Protein AF-A0A7J6PEJ3-F1 (afdb_monomer)

Sequence (188 aa):
DRAKEAREVKEEEEKRRKEEEERKRREEEARRQLLEEMQELRRRKKQSADQRSRMGFGGEPERKSGSSIEKTKEMFAQAKAEDHARQRQVEPPRDPAAKEAALRQSQALLRAMPRSRNGIMNFELDWHALKECDVLRLQLKPWLEKKLTEYFGVMEPRMLNLILERMDAETPVQQCITDLKPFLDDET

Structure (mmCIF, N/CA/C/O backbone):
data_AF-A0A7J6PEJ3-F1
#
_entry.id   AF-A0A7J6PEJ3-F1
#
loop_
_atom_site.group_PDB
_atom_site.id
_atom_site.type_symbol
_atom_site.label_atom_id
_atom_site.label_alt_id
_atom_site.label_comp_id
_atom_site.label_asym_id
_atom_site.label_entity_id
_atom_site.label_seq_id
_atom_site.pdbx_PDB_ins_code
_atom_site.Cartn_x
_atom_site.Cartn_y
_atom_site.Cartn_z
_atom_site.occupancy
_atom_site.B_iso_or_equiv
_atom_site.auth_seq_id
_atom_site.auth_comp_id
_atom_site.auth_asym_id
_atom_site.auth_atom_id
_atom_site.pdbx_PDB_model_num
ATOM 1 N N . ASP A 1 1 ? -43.402 17.076 54.233 1.00 60.78 1 ASP A N 1
ATOM 2 C CA . ASP A 1 1 ? -42.615 17.230 52.991 1.00 60.78 1 ASP A CA 1
ATOM 3 C C . ASP A 1 1 ? -42.542 16.049 52.025 1.00 60.78 1 ASP A C 1
ATOM 5 O O . ASP A 1 1 ? -42.681 16.299 50.839 1.00 60.78 1 ASP A O 1
ATOM 9 N N . ARG A 1 2 ? -42.466 14.775 52.435 1.00 62.91 2 ARG A N 1
ATOM 10 C CA . ARG A 1 2 ? -42.353 13.636 51.482 1.00 62.91 2 ARG A CA 1
ATOM 11 C C . ARG A 1 2 ? -43.429 13.521 50.384 1.00 62.91 2 ARG A C 1
ATOM 13 O O . ARG A 1 2 ? -43.171 12.980 49.315 1.00 62.91 2 ARG A O 1
ATOM 20 N N . ALA A 1 3 ? -44.648 14.005 50.632 1.00 70.12 3 ALA A N 1
ATOM 21 C CA . ALA A 1 3 ? -45.734 13.962 49.645 1.00 70.12 3 ALA A CA 1
ATOM 22 C C . ALA A 1 3 ? -45.572 14.990 48.508 1.00 70.12 3 ALA A C 1
ATOM 24 O O . ALA A 1 3 ? -46.180 14.824 47.452 1.00 70.12 3 ALA A O 1
ATOM 25 N N . LYS A 1 4 ? -44.779 16.047 48.727 1.00 70.44 4 LYS A N 1
ATOM 26 C CA . LYS A 1 4 ? -44.494 17.087 47.734 1.00 70.44 4 LYS A CA 1
ATOM 27 C C . LYS A 1 4 ? -43.342 16.652 46.822 1.00 70.44 4 LYS A C 1
ATOM 29 O O . LYS A 1 4 ? -43.508 16.651 45.609 1.00 70.44 4 LYS A O 1
ATOM 34 N N . GLU A 1 5 ? -42.282 16.097 47.410 1.00 70.81 5 GLU A N 1
ATOM 35 C CA . GLU A 1 5 ? -41.145 15.502 46.687 1.00 70.81 5 GLU A CA 1
ATOM 36 C C . GLU A 1 5 ? -41.581 14.360 45.751 1.00 70.81 5 GLU A C 1
ATOM 38 O O . GLU A 1 5 ? -41.171 14.298 44.596 1.00 70.81 5 GLU A O 1
ATOM 43 N N . ALA A 1 6 ? -42.492 13.486 46.197 1.00 75.94 6 ALA A N 1
ATOM 44 C CA . ALA A 1 6 ? -43.008 12.397 45.361 1.00 75.94 6 ALA A CA 1
ATOM 45 C C . ALA A 1 6 ? -43.878 12.872 44.177 1.00 75.94 6 ALA A C 1
ATOM 47 O O . ALA A 1 6 ? -44.091 12.112 43.232 1.00 75.94 6 ALA A O 1
ATOM 48 N N . ARG A 1 7 ? -44.417 14.098 44.232 1.00 75.88 7 ARG A N 1
ATOM 49 C CA . ARG A 1 7 ? -45.159 14.709 43.119 1.00 75.88 7 ARG A CA 1
ATOM 50 C C . ARG A 1 7 ? -44.208 15.377 42.130 1.00 75.88 7 ARG A C 1
ATOM 52 O O . ARG A 1 7 ? -44.377 15.160 40.937 1.00 75.88 7 ARG A O 1
ATOM 59 N N . GLU A 1 8 ? -43.183 16.075 42.618 1.00 77.12 8 GLU A N 1
ATOM 60 C CA . GLU A 1 8 ? -42.145 16.686 41.771 1.00 77.12 8 GLU A CA 1
ATOM 61 C C . GLU A 1 8 ? -41.371 15.641 40.959 1.00 77.12 8 GLU A C 1
ATOM 63 O O . GLU A 1 8 ? -41.216 15.805 39.753 1.00 77.12 8 GLU A O 1
ATOM 68 N N . VAL A 1 9 ? -40.988 14.510 41.564 1.00 79.94 9 VAL A N 1
ATOM 69 C CA . VAL A 1 9 ? -40.285 13.433 40.838 1.00 79.94 9 VAL A CA 1
ATOM 70 C C . VAL A 1 9 ? -41.152 12.834 39.724 1.00 79.94 9 VAL A C 1
ATOM 72 O O . VAL A 1 9 ? -40.655 12.560 38.634 1.00 79.94 9 VAL A O 1
ATOM 75 N N . LYS A 1 10 ? -42.459 12.662 39.961 1.00 81.88 10 LYS A N 1
ATOM 76 C CA . LYS A 1 10 ? -43.387 12.149 38.937 1.00 81.88 10 LYS A CA 1
ATOM 77 C C . LYS A 1 10 ? -43.597 13.139 37.794 1.00 81.88 10 LYS A C 1
ATOM 79 O O . LYS A 1 10 ? -43.694 12.723 36.644 1.00 81.88 10 LYS A O 1
ATOM 84 N N . GLU A 1 11 ? -43.665 14.429 38.105 1.00 82.44 11 GLU A N 1
ATOM 85 C CA . GLU A 1 11 ? -43.826 15.489 37.109 1.00 82.44 11 GLU A CA 1
ATOM 86 C C . GLU A 1 11 ? -42.562 15.650 36.249 1.00 82.44 11 GLU A C 1
ATOM 88 O O . GLU A 1 11 ? -42.651 15.794 35.028 1.00 82.44 11 GLU A O 1
ATOM 93 N N . GLU A 1 12 ? -41.378 15.528 36.855 1.00 80.00 12 GLU A N 1
ATOM 94 C CA . GLU A 1 12 ? -40.100 15.544 36.141 1.00 80.00 12 GLU A CA 1
ATOM 95 C C . GLU A 1 12 ? -39.938 14.316 35.230 1.00 80.00 12 GLU A C 1
ATOM 97 O O . GLU A 1 12 ? -39.528 14.446 34.074 1.00 80.00 12 GLU A O 1
ATOM 102 N N . GLU A 1 13 ? -40.317 13.125 35.700 1.00 79.19 13 GLU A N 1
ATOM 103 C CA . GLU A 1 13 ? -40.279 11.899 34.897 1.00 79.19 13 GLU A CA 1
ATOM 104 C C . GLU A 1 13 ? -41.247 11.967 33.701 1.00 79.19 13 GLU A C 1
ATOM 106 O O . GLU A 1 13 ? -40.880 11.608 32.577 1.00 79.19 13 GLU A O 1
ATOM 111 N N . GLU A 1 14 ? -42.455 12.503 33.901 1.00 82.12 14 GLU A N 1
ATOM 112 C CA . GLU A 1 14 ? -43.427 12.705 32.823 1.00 82.12 14 GLU A CA 1
ATOM 113 C C . GLU A 1 14 ? -42.936 13.737 31.796 1.00 82.12 14 GLU A C 1
ATOM 115 O O . GLU A 1 14 ? -43.103 13.545 30.587 1.00 82.12 14 GLU A O 1
ATOM 120 N N . LYS A 1 15 ? -42.270 14.804 32.254 1.00 86.12 15 LYS A N 1
ATOM 121 C CA . LYS A 1 15 ? -41.673 15.818 31.379 1.00 86.12 15 LYS A CA 1
ATOM 122 C C . LYS A 1 15 ? -40.536 15.240 30.534 1.00 86.12 15 LYS A C 1
ATOM 124 O O . LYS A 1 15 ? -40.534 15.431 29.319 1.00 86.12 15 LYS A O 1
ATOM 129 N N . ARG A 1 16 ? -39.631 14.461 31.135 1.00 82.69 16 ARG A N 1
ATOM 130 C CA . ARG A 1 16 ? -38.533 13.786 30.415 1.00 82.69 16 ARG A CA 1
ATOM 131 C C . ARG A 1 16 ? -39.058 12.804 29.368 1.00 82.69 16 ARG A C 1
ATOM 133 O O . ARG A 1 16 ? -38.524 12.742 28.263 1.00 82.69 16 ARG A O 1
ATOM 140 N N . ARG A 1 17 ? -40.137 12.081 29.681 1.00 83.81 17 ARG A N 1
ATOM 141 C CA . ARG A 1 17 ? -40.779 11.148 28.746 1.00 83.81 17 ARG A CA 1
ATOM 142 C C . ARG A 1 17 ? -41.426 11.868 27.558 1.00 83.81 17 ARG A C 1
ATOM 144 O O . ARG A 1 17 ? -41.271 11.413 26.428 1.00 83.81 17 ARG A O 1
ATOM 151 N N . LYS A 1 18 ? -42.084 13.010 27.792 1.00 88.06 18 LYS A N 1
ATOM 152 C CA . LYS A 1 18 ? -42.638 13.863 26.721 1.00 88.06 18 LYS A CA 1
ATOM 153 C C . LYS A 1 18 ? -41.544 14.462 25.834 1.00 88.06 18 LYS A C 1
ATOM 155 O O . LYS A 1 18 ? -41.677 14.438 24.614 1.00 88.06 18 LYS A O 1
ATOM 160 N N . GLU A 1 19 ? -40.450 14.945 26.422 1.00 81.44 19 GLU A N 1
ATOM 161 C CA . GLU A 1 19 ? -39.309 15.491 25.672 1.00 81.44 19 GLU A CA 1
ATOM 162 C C . GLU A 1 19 ? -38.620 14.423 24.804 1.00 81.44 19 GLU A C 1
ATOM 164 O O . GLU A 1 19 ? -38.215 14.697 23.671 1.00 81.44 19 GLU A O 1
ATOM 169 N N . GLU A 1 20 ? -38.507 13.187 25.296 1.00 81.75 20 GLU A N 1
ATOM 170 C CA . GLU A 1 20 ? -37.945 12.074 24.528 1.00 81.75 20 GLU A CA 1
ATOM 171 C C . GLU A 1 20 ? -38.850 11.655 23.361 1.00 81.75 20 GLU A C 1
ATOM 173 O O . GLU A 1 20 ? -38.360 11.423 22.252 1.00 81.75 20 GLU A O 1
ATOM 178 N N . GLU A 1 21 ? -40.165 11.612 23.578 1.00 84.69 21 GLU A N 1
ATOM 179 C CA . GLU A 1 21 ? -41.146 11.314 22.533 1.00 84.69 21 GLU A CA 1
ATOM 180 C C . GLU A 1 21 ? -41.154 12.395 21.441 1.00 84.69 21 GLU A C 1
ATOM 182 O O . GLU A 1 21 ? -41.152 12.081 20.247 1.00 84.69 21 GLU A O 1
ATOM 187 N N . GLU A 1 22 ? -41.053 13.669 21.827 1.00 85.56 22 GLU A N 1
ATOM 188 C CA . GLU A 1 22 ? -40.946 14.782 20.886 1.00 85.56 22 GLU A CA 1
ATOM 189 C C . GLU A 1 22 ? -39.633 14.734 20.090 1.00 85.56 22 GLU A C 1
ATOM 191 O O . GLU A 1 22 ? -39.637 14.933 18.871 1.00 85.56 22 GLU A O 1
ATOM 196 N N . ARG A 1 23 ? -38.508 14.406 20.742 1.00 83.56 23 ARG A N 1
ATOM 197 C CA . ARG A 1 23 ? -37.211 14.237 20.067 1.00 83.56 23 ARG A CA 1
ATOM 198 C C . ARG A 1 23 ? -37.260 13.104 19.047 1.00 83.56 23 ARG A C 1
ATOM 200 O O . ARG A 1 23 ? -36.811 13.284 17.917 1.00 83.56 23 ARG A O 1
ATOM 207 N N . LYS A 1 24 ? -37.854 11.969 19.419 1.00 89.50 24 LYS A N 1
ATOM 208 C CA . LYS A 1 24 ? -38.005 10.807 18.537 1.00 89.50 24 LYS A CA 1
ATOM 209 C C . LYS A 1 24 ? -38.906 11.117 17.341 1.00 89.50 24 LYS A C 1
ATOM 211 O O . LYS A 1 24 ? -38.574 10.755 16.216 1.00 89.50 24 LYS A O 1
ATOM 216 N N . ARG A 1 25 ? -39.996 11.858 17.562 1.00 87.88 25 ARG A N 1
ATOM 217 C CA . ARG A 1 25 ? -40.896 12.316 16.497 1.00 87.88 25 ARG A CA 1
ATOM 218 C C . ARG A 1 25 ? -40.196 13.264 15.520 1.00 87.88 25 ARG A C 1
ATOM 220 O O . ARG A 1 25 ? -40.357 13.107 14.314 1.00 87.88 25 ARG A O 1
ATOM 227 N N . ARG A 1 26 ? -39.379 14.199 16.020 1.00 86.19 26 ARG A N 1
ATOM 228 C CA . ARG A 1 26 ? -38.571 15.105 15.180 1.00 86.19 26 ARG A CA 1
ATOM 229 C C . ARG A 1 26 ? -37.528 14.355 14.355 1.00 86.19 26 ARG A C 1
ATOM 231 O O . ARG A 1 26 ? -37.330 14.676 13.189 1.00 86.19 26 ARG A O 1
ATOM 238 N N . GLU A 1 27 ? -36.874 13.360 14.943 1.00 81.06 27 GLU A N 1
ATOM 239 C CA . GLU A 1 27 ? -35.885 12.535 14.245 1.00 81.06 27 GLU A CA 1
ATOM 240 C C . GLU A 1 27 ? -36.529 11.689 13.136 1.00 81.06 27 GLU A C 1
ATOM 242 O O . GLU A 1 27 ? -36.008 11.610 12.022 1.00 81.06 27 GLU A O 1
ATOM 247 N N . GLU A 1 28 ? -37.699 11.107 13.403 1.00 84.62 28 GLU A N 1
ATOM 248 C CA . GLU A 1 28 ? -38.461 10.351 12.409 1.00 84.62 28 GLU A CA 1
ATOM 249 C C . GLU A 1 28 ? -38.960 11.245 11.264 1.00 84.62 28 GLU A C 1
ATOM 251 O O . GLU A 1 28 ? -38.864 10.871 10.092 1.00 84.62 28 GLU A O 1
ATOM 256 N N . GLU A 1 29 ? -39.423 12.455 11.582 1.00 89.44 29 GLU A N 1
ATOM 257 C CA . GLU A 1 29 ? -39.840 13.446 10.592 1.00 89.44 29 GLU A CA 1
ATOM 258 C C . GLU A 1 29 ? -38.662 13.918 9.726 1.00 89.44 29 GLU A C 1
ATOM 260 O O . GLU A 1 29 ? -38.773 13.931 8.500 1.00 89.44 29 GLU A O 1
ATOM 265 N N . ALA A 1 30 ? -37.501 14.191 10.328 1.00 91.81 30 ALA A N 1
ATOM 266 C CA . ALA A 1 30 ? -36.280 14.536 9.600 1.00 91.81 30 ALA A CA 1
ATOM 267 C C . ALA A 1 30 ? -35.819 13.393 8.678 1.00 91.81 30 ALA A C 1
ATOM 269 O O . ALA A 1 30 ? -35.454 13.619 7.522 1.00 91.81 30 ALA A O 1
ATOM 270 N N . ARG A 1 31 ? -35.891 12.141 9.148 1.00 90.81 31 ARG A N 1
ATOM 271 C CA . ARG A 1 31 ? -35.564 10.960 8.336 1.00 90.81 31 ARG A CA 1
ATOM 272 C C . ARG A 1 31 ? -36.528 10.791 7.161 1.00 90.81 31 ARG A C 1
ATOM 274 O O . ARG A 1 31 ? -36.101 10.399 6.073 1.00 90.81 31 ARG A O 1
ATOM 281 N N . ARG A 1 32 ? -37.814 11.092 7.361 1.00 89.88 32 ARG A N 1
ATOM 282 C CA . ARG A 1 32 ? -38.830 11.057 6.304 1.00 89.88 32 ARG A CA 1
ATOM 283 C C . ARG A 1 32 ? -38.590 12.147 5.258 1.00 89.88 32 ARG A C 1
ATOM 285 O O . ARG A 1 32 ? -38.613 11.829 4.072 1.00 89.88 32 ARG A O 1
ATOM 292 N N . GLN A 1 33 ? -38.285 13.372 5.688 1.00 89.81 33 GLN A N 1
ATOM 293 C CA . GLN A 1 33 ? -37.943 14.485 4.794 1.00 89.81 33 GLN A CA 1
ATOM 294 C C . GLN A 1 33 ? -36.705 14.170 3.946 1.00 89.81 33 GLN A C 1
ATOM 296 O O . GLN A 1 33 ? -36.739 14.340 2.731 1.00 89.81 33 GLN A O 1
ATOM 301 N N . LEU A 1 34 ? -35.649 13.611 4.549 1.00 90.12 34 LEU A N 1
ATOM 302 C CA . LEU A 1 34 ? -34.437 13.220 3.822 1.00 90.12 34 LEU A CA 1
ATOM 303 C C . LEU A 1 34 ? -34.722 12.154 2.747 1.00 90.12 34 LEU A C 1
ATOM 305 O O . LEU A 1 34 ? -34.187 12.205 1.639 1.00 90.12 34 LEU A O 1
ATOM 309 N N . LEU A 1 35 ? -35.567 11.167 3.065 1.00 90.19 35 LEU A N 1
ATOM 310 C CA . LEU A 1 35 ? -35.938 10.114 2.119 1.00 90.19 35 LEU A CA 1
ATOM 311 C C . LEU A 1 35 ? -36.748 10.676 0.941 1.00 90.19 35 LEU A C 1
ATOM 313 O O . LEU A 1 35 ? -36.557 10.247 -0.200 1.00 90.19 35 LEU A O 1
ATOM 317 N N . GLU A 1 36 ? -37.636 11.627 1.217 1.00 89.06 36 GLU A N 1
ATOM 318 C CA . GLU A 1 36 ? -38.444 12.314 0.214 1.00 89.06 36 GLU A CA 1
ATOM 319 C C . GLU A 1 36 ? -37.579 13.197 -0.697 1.00 89.06 36 GLU A C 1
ATOM 321 O O . GLU A 1 36 ? -37.649 13.055 -1.920 1.00 89.06 36 GLU A O 1
ATOM 326 N N . GLU A 1 37 ? -36.662 13.984 -0.126 1.00 86.75 37 GLU A N 1
ATOM 327 C CA . GLU A 1 37 ? -35.678 14.780 -0.871 1.00 86.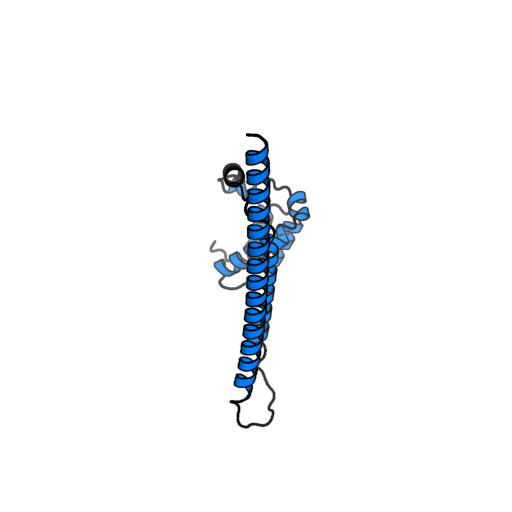75 37 GLU A CA 1
ATOM 328 C C . GLU A 1 37 ? -34.816 13.892 -1.784 1.00 86.75 37 GLU A C 1
ATOM 330 O O . GLU A 1 37 ? -34.618 14.182 -2.969 1.00 86.75 37 GLU A O 1
ATOM 335 N N . MET A 1 38 ? -34.363 12.742 -1.274 1.00 77.25 38 MET A N 1
ATOM 336 C CA . MET A 1 38 ? -33.588 11.783 -2.058 1.00 77.25 38 MET A CA 1
ATOM 337 C C . MET A 1 38 ? -34.407 11.181 -3.213 1.00 77.25 38 MET A C 1
ATOM 339 O O . MET A 1 38 ? -33.878 10.977 -4.313 1.00 77.25 38 MET A O 1
ATOM 343 N N . GLN A 1 39 ? -35.696 10.891 -3.004 1.00 82.00 39 GLN A N 1
ATOM 344 C CA . GLN A 1 39 ? -36.576 10.437 -4.083 1.00 82.00 39 GLN A CA 1
ATOM 345 C C . GLN A 1 39 ? -36.810 11.535 -5.120 1.00 82.00 39 GLN A C 1
ATOM 347 O O . GLN A 1 39 ? -36.791 11.240 -6.318 1.00 82.00 39 GLN A O 1
ATOM 352 N N . GLU A 1 40 ? -36.979 12.786 -4.702 1.00 85.38 40 GLU A N 1
ATOM 353 C CA . GLU A 1 40 ? -37.174 13.904 -5.620 1.00 85.38 40 GLU A CA 1
ATOM 354 C C . GLU A 1 40 ? -35.922 14.171 -6.461 1.00 85.38 40 GLU A C 1
ATOM 356 O O . GLU A 1 40 ? -36.024 14.301 -7.682 1.00 85.38 40 GLU A O 1
ATOM 361 N N . LEU A 1 41 ? -34.727 14.119 -5.865 1.00 79.31 41 LEU A N 1
ATOM 362 C CA . LEU A 1 41 ? -33.455 14.176 -6.592 1.00 79.31 41 LEU A CA 1
ATOM 363 C C . LEU A 1 41 ? -33.347 13.056 -7.636 1.00 79.31 41 LEU A C 1
ATOM 365 O O . LEU A 1 41 ? -32.941 13.303 -8.776 1.00 79.31 41 LEU A O 1
ATOM 369 N N . ARG A 1 42 ? -33.768 11.829 -7.297 1.00 78.19 42 ARG A N 1
ATOM 370 C CA . ARG A 1 42 ? -33.823 10.716 -8.263 1.00 78.19 42 ARG A CA 1
ATOM 371 C C . ARG A 1 42 ? -34.836 10.975 -9.382 1.00 78.19 42 ARG A C 1
ATOM 373 O O . ARG A 1 42 ? -34.537 10.672 -10.537 1.00 78.19 42 ARG A O 1
ATOM 380 N N . ARG A 1 43 ? -36.004 11.556 -9.080 1.00 76.56 43 ARG A N 1
ATOM 381 C CA . ARG A 1 43 ? -37.026 11.918 -10.084 1.00 76.56 43 ARG A CA 1
ATOM 382 C C . ARG A 1 43 ? -36.539 13.034 -11.008 1.00 76.56 43 ARG A C 1
ATOM 384 O O . ARG A 1 43 ? -36.621 12.866 -12.222 1.00 76.56 43 ARG A O 1
ATOM 391 N N . ARG A 1 44 ? -35.944 14.100 -10.464 1.00 73.75 44 ARG A N 1
ATOM 392 C CA . ARG A 1 44 ? -35.337 15.202 -11.231 1.00 73.75 44 ARG A CA 1
ATOM 393 C C . ARG A 1 44 ? -34.215 14.702 -12.139 1.00 73.75 44 ARG A C 1
ATOM 395 O O . ARG A 1 44 ? -34.170 15.067 -13.310 1.00 73.75 44 ARG A O 1
ATOM 402 N N . LYS A 1 45 ? -33.358 13.798 -11.653 1.00 70.94 45 LYS A N 1
ATOM 403 C CA . LYS A 1 45 ? -32.290 13.185 -12.461 1.00 70.94 45 LYS A CA 1
ATOM 404 C C . LYS A 1 45 ? -32.846 12.314 -13.598 1.00 70.94 45 LYS A C 1
ATOM 406 O O . LYS A 1 45 ? -32.311 12.346 -14.702 1.00 70.94 45 LYS A O 1
ATOM 411 N N . LYS A 1 46 ? -33.954 11.597 -13.366 1.00 65.31 46 LYS A N 1
ATOM 412 C CA . LYS A 1 46 ? -34.652 10.814 -14.403 1.00 65.31 46 LYS A CA 1
ATOM 413 C C . LYS A 1 46 ? -35.337 11.706 -15.449 1.00 65.31 46 LYS A C 1
ATOM 415 O O . LYS A 1 46 ? -35.271 11.400 -16.632 1.00 65.31 46 LYS A O 1
ATOM 420 N N . GLN A 1 47 ? -35.936 12.823 -15.034 1.00 62.00 47 GLN A N 1
ATOM 421 C CA . GLN A 1 47 ? -36.530 13.812 -15.946 1.00 62.00 47 GLN A CA 1
ATOM 422 C C . GLN A 1 47 ? -35.471 14.575 -16.755 1.00 62.00 47 GLN A C 1
ATOM 424 O O . GLN A 1 47 ? -35.673 14.833 -17.935 1.00 62.00 47 GLN A O 1
ATOM 429 N N . SER A 1 48 ? -34.317 14.880 -16.156 1.00 56.31 48 SER A N 1
ATOM 430 C CA . SER A 1 48 ? -33.176 15.485 -16.854 1.00 56.31 48 SER A CA 1
ATOM 431 C C . SER A 1 48 ? -32.590 14.555 -17.926 1.00 56.31 48 SER A C 1
ATOM 433 O O . SER A 1 48 ? -32.213 15.029 -18.996 1.00 56.31 48 SER A O 1
ATOM 435 N N . ALA A 1 49 ? -32.580 13.237 -17.693 1.00 56.09 49 ALA A N 1
ATOM 436 C CA . ALA A 1 49 ? -32.196 12.253 -18.706 1.00 56.09 49 ALA A CA 1
ATOM 437 C C . ALA A 1 49 ? -33.200 12.183 -19.879 1.00 56.09 49 ALA A C 1
ATOM 439 O O . ALA A 1 49 ? -32.783 12.079 -21.029 1.00 56.09 49 ALA A O 1
ATOM 440 N N . ASP A 1 50 ? -34.504 12.307 -19.603 1.00 52.62 50 ASP A N 1
ATOM 441 C CA . ASP A 1 50 ? -35.573 12.306 -20.618 1.00 52.62 50 ASP A CA 1
ATOM 442 C C . ASP A 1 50 ? -35.583 13.597 -21.461 1.00 52.62 50 ASP A C 1
ATOM 444 O O . ASP A 1 50 ? -35.709 13.562 -22.685 1.00 52.62 50 ASP A O 1
ATOM 448 N N . GLN A 1 51 ? -35.339 14.752 -20.829 1.00 53.00 51 GLN A N 1
ATOM 449 C CA . GLN A 1 51 ? -35.275 16.049 -21.511 1.00 53.00 51 GLN A CA 1
ATOM 450 C C . GLN A 1 51 ? -34.057 16.154 -22.448 1.00 53.00 51 GLN A C 1
ATOM 452 O O . GLN A 1 51 ? -34.147 16.770 -23.508 1.00 53.00 51 GLN A O 1
ATOM 457 N N . ARG A 1 52 ? -32.953 15.465 -22.120 1.00 49.72 52 ARG A N 1
ATOM 458 C CA . ARG A 1 52 ? -31.776 15.305 -22.995 1.00 49.72 52 ARG A CA 1
ATOM 459 C C . ARG A 1 52 ? -32.054 14.418 -24.219 1.00 49.72 52 ARG A C 1
ATOM 461 O O . ARG A 1 52 ? -31.310 14.486 -25.188 1.00 49.72 52 ARG A O 1
ATOM 468 N N . SER A 1 53 ? -33.125 13.620 -24.184 1.00 49.62 53 SER A N 1
ATOM 469 C CA . SER A 1 53 ? -33.537 12.719 -25.268 1.00 49.62 53 SER A CA 1
ATOM 470 C C . SER A 1 53 ? -34.567 13.350 -26.222 1.00 49.62 53 SER A C 1
ATOM 472 O O . SER A 1 53 ? -34.721 12.886 -27.346 1.00 49.62 53 SER A O 1
ATOM 474 N N . ARG A 1 54 ? -35.242 14.438 -25.818 1.00 49.09 54 ARG A N 1
ATOM 475 C CA . ARG A 1 54 ? -36.306 15.102 -26.602 1.00 49.09 54 ARG A CA 1
ATOM 476 C C . ARG A 1 54 ? -35.848 16.251 -27.506 1.00 49.09 54 ARG A C 1
ATOM 478 O O . ARG A 1 54 ? -36.630 16.700 -28.339 1.00 49.09 54 ARG A O 1
ATOM 485 N N . MET A 1 55 ? -34.603 16.711 -27.382 1.00 43.00 55 MET A N 1
ATOM 486 C CA . MET A 1 55 ? -34.007 17.732 -28.255 1.00 43.00 55 MET A CA 1
ATOM 487 C C . MET A 1 55 ? -33.034 17.064 -29.243 1.00 43.00 55 MET A C 1
ATOM 489 O O . MET A 1 55 ? -31.830 17.277 -29.206 1.00 43.00 55 MET A O 1
ATOM 493 N N . GLY A 1 56 ? -33.570 16.183 -30.090 1.00 40.62 56 GLY A N 1
ATOM 494 C CA . GLY 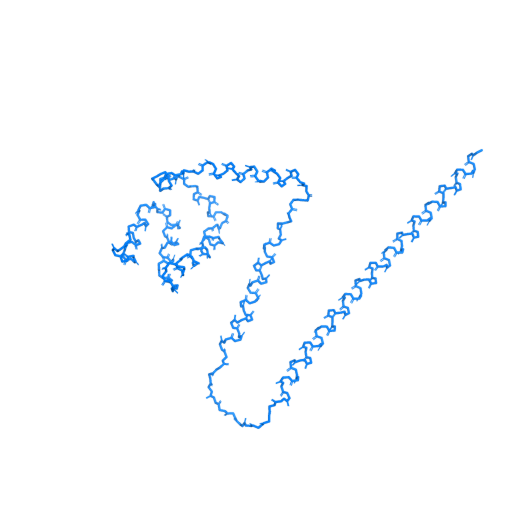A 1 56 ? -32.835 15.463 -31.132 1.00 40.62 56 GLY A CA 1
ATOM 495 C C . GLY A 1 56 ? -33.773 15.141 -32.290 1.00 40.62 56 GLY A C 1
ATOM 496 O O . GLY A 1 56 ? -34.399 14.087 -32.316 1.00 40.62 56 GLY A O 1
ATOM 497 N N . PHE A 1 57 ? -33.933 16.098 -33.203 1.00 33.06 57 PHE A N 1
ATOM 498 C CA . PHE A 1 57 ? -34.780 15.990 -34.388 1.00 33.06 57 PHE A CA 1
ATOM 499 C C . PHE A 1 57 ? -33.941 15.447 -35.561 1.00 33.06 57 PHE A C 1
ATOM 501 O O . PHE A 1 57 ? -33.040 16.137 -36.024 1.00 33.06 57 PHE A O 1
ATOM 508 N N . GLY A 1 58 ? -34.275 14.240 -36.037 1.00 33.84 58 GLY A N 1
ATOM 509 C CA . GLY A 1 58 ? -34.009 13.749 -37.401 1.00 33.84 58 GLY A CA 1
ATOM 510 C C . GLY A 1 58 ? -32.661 13.061 -37.680 1.00 33.84 58 GLY A C 1
ATOM 511 O O . GLY A 1 58 ? -31.613 13.690 -37.599 1.00 33.84 58 GLY A O 1
ATOM 512 N N . GLY A 1 59 ? -32.708 11.796 -38.125 1.00 31.70 59 GLY A N 1
ATOM 513 C CA . GLY A 1 59 ? -31.599 11.135 -38.834 1.00 31.70 59 GLY A CA 1
ATOM 514 C C . GLY A 1 59 ? -31.445 9.636 -38.552 1.00 31.70 59 GLY A C 1
ATOM 515 O O . GLY A 1 59 ? -31.134 9.244 -37.437 1.00 31.70 59 GLY A O 1
ATOM 516 N N . GLU A 1 60 ? -31.659 8.823 -39.584 1.00 31.47 60 GLU A N 1
ATOM 517 C CA . GLU A 1 60 ? -31.563 7.354 -39.688 1.00 31.47 60 GLU A CA 1
ATOM 518 C C . GLU A 1 60 ? -30.131 6.805 -39.383 1.00 31.47 60 GLU A C 1
ATOM 520 O O . GLU A 1 60 ? -29.185 7.593 -39.310 1.00 31.47 60 GLU A O 1
ATOM 525 N N . PRO A 1 61 ? -29.924 5.488 -39.122 1.00 48.84 61 PRO A N 1
ATOM 526 C CA . PRO A 1 61 ? -28.800 5.001 -38.338 1.00 48.84 61 PRO A CA 1
ATOM 527 C C . PRO A 1 61 ? -27.571 4.737 -39.203 1.00 48.84 61 PRO A C 1
ATOM 529 O O . PRO A 1 61 ? -27.555 3.819 -40.022 1.00 48.84 61 PRO A O 1
ATOM 532 N N . GLU A 1 62 ? -26.485 5.453 -38.924 1.00 31.45 62 GLU A N 1
ATOM 533 C CA . GLU A 1 62 ? -25.173 5.102 -39.449 1.00 31.45 62 GLU A CA 1
ATOM 534 C C . GLU A 1 62 ? -24.201 4.750 -38.322 1.00 31.45 62 GLU A C 1
ATOM 536 O O . GLU A 1 62 ? -24.020 5.440 -37.318 1.00 31.45 62 GLU A O 1
ATOM 541 N N . ARG A 1 63 ? -23.610 3.570 -38.484 1.00 45.25 63 ARG A N 1
ATOM 542 C CA . ARG A 1 63 ? -22.616 2.981 -37.601 1.00 45.25 63 ARG A CA 1
ATOM 543 C C . ARG A 1 63 ? -21.354 3.845 -37.625 1.00 45.25 63 ARG A C 1
ATOM 545 O O . ARG A 1 63 ? -20.728 3.926 -38.675 1.00 45.25 63 ARG A O 1
ATOM 552 N N . LYS A 1 64 ? -20.904 4.333 -36.464 1.00 37.62 64 LYS A N 1
ATOM 553 C CA . LYS A 1 64 ? -19.539 4.143 -35.916 1.00 37.62 64 LYS A CA 1
ATOM 554 C C . LYS A 1 64 ? -19.243 5.098 -34.756 1.00 37.62 64 LYS A C 1
ATOM 556 O O . LYS A 1 64 ? -19.495 6.288 -34.828 1.00 37.62 64 LYS A O 1
ATOM 561 N N . SER A 1 65 ? -18.566 4.519 -33.765 1.00 42.53 65 SER A N 1
ATOM 562 C CA . SER A 1 65 ? -17.528 5.134 -32.930 1.00 42.53 65 SER A CA 1
ATOM 563 C C . SER A 1 65 ? -17.915 6.363 -32.098 1.00 42.53 65 SER A C 1
ATOM 565 O O . SER A 1 65 ? -17.858 7.499 -32.548 1.00 42.53 65 SER A O 1
ATOM 567 N N . GLY A 1 66 ? -18.224 6.128 -30.822 1.00 39.38 66 GLY A N 1
ATOM 568 C CA . GLY A 1 66 ? -18.398 7.207 -29.848 1.00 39.38 66 GLY A CA 1
ATOM 569 C C . GLY A 1 66 ? -18.933 6.743 -28.496 1.00 39.38 66 GLY A C 1
ATOM 570 O O . GLY A 1 66 ? -19.806 7.385 -27.936 1.00 39.38 66 GLY A O 1
ATOM 571 N N . SER A 1 67 ? -18.482 5.595 -27.977 1.00 42.19 67 SER A N 1
ATOM 572 C CA . SER A 1 67 ? -18.985 5.044 -26.702 1.00 42.19 67 SER A CA 1
ATOM 573 C C . SER A 1 67 ? -17.859 4.513 -25.813 1.00 42.19 67 SER A C 1
ATOM 575 O O . SER A 1 67 ? -17.933 3.410 -25.282 1.00 42.19 67 SER A O 1
ATOM 577 N N . SER A 1 68 ? -16.776 5.283 -25.668 1.00 43.75 68 SER A N 1
ATOM 578 C CA . SER A 1 68 ? -15.652 4.880 -24.805 1.00 43.75 68 SER A CA 1
ATOM 579 C C . SER A 1 68 ? -15.275 5.894 -23.722 1.00 43.75 68 SER A C 1
ATOM 581 O O . SER A 1 68 ? -14.514 5.542 -22.826 1.00 43.75 68 SER A O 1
ATOM 583 N N . ILE A 1 69 ? -15.804 7.124 -23.746 1.00 43.50 69 ILE A N 1
ATOM 584 C CA . ILE A 1 69 ? -15.395 8.180 -22.795 1.00 43.50 69 ILE A CA 1
ATOM 585 C C . ILE A 1 69 ? -16.408 8.364 -21.647 1.00 43.50 69 ILE A C 1
ATOM 587 O O . ILE A 1 69 ? -16.018 8.641 -20.515 1.00 43.50 69 ILE A O 1
ATOM 591 N N . GLU A 1 70 ? -17.709 8.155 -21.879 1.00 46.06 70 GLU A N 1
ATOM 592 C CA . GLU A 1 70 ? -18.714 8.285 -20.805 1.00 46.06 70 GLU A CA 1
ATOM 593 C C . GLU A 1 70 ? -18.817 7.020 -19.935 1.00 46.06 70 GLU A C 1
ATOM 595 O O . GLU A 1 70 ? -18.863 7.129 -18.710 1.00 46.06 70 GLU A O 1
ATOM 600 N N . LYS A 1 71 ? -18.696 5.822 -20.531 1.00 46.12 71 LYS A N 1
ATOM 601 C CA . LYS A 1 71 ? -18.619 4.551 -19.781 1.00 46.12 71 LYS A CA 1
ATOM 602 C C . LYS A 1 71 ? -17.380 4.458 -18.888 1.00 46.12 71 LYS A C 1
ATOM 604 O O . LYS A 1 71 ? -17.456 3.913 -17.792 1.00 46.12 71 LYS A O 1
ATOM 609 N N . THR A 1 72 ? -16.250 5.020 -19.321 1.00 46.75 72 THR A N 1
ATOM 610 C CA . THR A 1 72 ? -15.026 5.058 -18.506 1.00 46.75 72 THR A CA 1
ATOM 611 C C . THR A 1 72 ? -15.146 6.046 -17.349 1.00 46.75 72 THR A C 1
ATOM 613 O O . THR A 1 72 ? -14.676 5.732 -16.261 1.00 46.75 72 THR A O 1
ATOM 616 N N . LYS A 1 73 ? -15.846 7.180 -17.518 1.00 52.38 73 LYS A N 1
ATOM 617 C CA . LYS A 1 73 ? -16.148 8.115 -16.416 1.00 52.38 73 LYS A CA 1
ATOM 618 C C . LYS A 1 73 ? -17.101 7.531 -15.372 1.00 52.38 73 LYS A C 1
ATOM 620 O O . LYS A 1 73 ? -16.867 7.741 -14.184 1.00 52.38 73 LYS A O 1
ATOM 625 N N . GLU A 1 74 ? -18.137 6.798 -15.781 1.00 50.44 74 GLU A N 1
ATOM 626 C CA . GLU A 1 74 ? -19.044 6.124 -14.839 1.00 50.44 74 GLU A CA 1
ATOM 627 C C . GLU A 1 74 ? -18.342 4.984 -14.086 1.00 50.44 74 GLU A C 1
ATOM 629 O O . GLU A 1 74 ? -18.481 4.896 -12.866 1.00 50.44 74 GLU A O 1
ATOM 634 N N . MET A 1 75 ? -17.493 4.193 -14.756 1.00 47.00 75 MET A N 1
ATOM 635 C CA . MET A 1 75 ? -16.668 3.174 -14.091 1.00 47.00 75 MET A CA 1
ATOM 636 C C . MET A 1 75 ? -15.620 3.780 -13.142 1.00 47.00 75 MET A C 1
ATOM 638 O O . MET A 1 75 ? -15.435 3.265 -12.043 1.00 47.00 75 MET A O 1
ATOM 642 N N . PHE A 1 76 ? -14.974 4.897 -13.502 1.00 45.59 76 PHE A N 1
ATOM 643 C CA . PHE A 1 76 ? -14.035 5.593 -12.608 1.00 45.59 76 PHE A CA 1
ATOM 644 C C . PHE A 1 76 ? -14.737 6.224 -11.401 1.00 45.59 76 PHE A C 1
ATOM 646 O O . PHE A 1 76 ? -14.190 6.221 -10.300 1.00 45.59 76 PHE A O 1
ATOM 653 N N . ALA A 1 77 ? -15.950 6.756 -11.579 1.00 55.12 77 ALA A N 1
ATOM 654 C CA . ALA A 1 77 ? -16.747 7.301 -10.482 1.00 55.12 77 ALA A CA 1
ATOM 655 C C . ALA A 1 77 ? -17.216 6.202 -9.516 1.00 55.12 77 ALA A C 1
ATOM 657 O O . ALA A 1 77 ? -17.217 6.418 -8.305 1.00 55.12 77 ALA A O 1
ATOM 658 N N . GLN A 1 78 ? -17.561 5.022 -10.038 1.00 51.72 78 GLN A N 1
ATOM 659 C CA . GLN A 1 78 ? -17.956 3.865 -9.238 1.00 51.72 78 GLN A CA 1
ATOM 660 C C . GLN A 1 78 ? -16.762 3.253 -8.489 1.00 51.72 78 GLN A C 1
ATOM 662 O O . GLN A 1 78 ? -16.859 3.032 -7.285 1.00 51.72 78 GLN A O 1
ATOM 667 N N . ALA A 1 79 ? -15.598 3.132 -9.140 1.00 50.66 79 ALA A N 1
ATOM 668 C CA . ALA A 1 79 ? -14.355 2.702 -8.495 1.00 50.66 79 ALA A CA 1
ATOM 669 C C . ALA A 1 79 ? -13.892 3.680 -7.397 1.00 50.66 79 ALA A C 1
ATOM 671 O O . ALA A 1 79 ? -13.471 3.255 -6.325 1.00 50.66 79 ALA A O 1
ATOM 672 N N . LYS A 1 80 ? -14.038 4.996 -7.613 1.00 52.44 80 LYS A N 1
ATOM 673 C CA . LYS A 1 80 ? -13.711 6.022 -6.607 1.00 52.44 80 LYS A CA 1
ATOM 674 C C . LYS A 1 80 ? -14.694 6.023 -5.427 1.00 52.44 80 LYS A C 1
ATOM 676 O O . LYS A 1 80 ? -14.293 6.313 -4.302 1.00 52.44 80 LYS A O 1
ATOM 681 N N . ALA A 1 81 ? -15.966 5.697 -5.673 1.00 54.03 81 ALA A N 1
ATOM 682 C CA . ALA A 1 81 ? -16.981 5.545 -4.632 1.00 54.03 81 ALA A CA 1
ATOM 683 C C . ALA A 1 81 ? -16.767 4.273 -3.793 1.00 54.03 81 ALA A C 1
ATOM 685 O O . ALA A 1 81 ? -16.950 4.319 -2.578 1.00 54.03 81 ALA A O 1
ATOM 686 N N . GLU A 1 82 ? -16.332 3.168 -4.406 1.00 51.91 82 GLU A N 1
ATOM 687 C CA . GLU A 1 82 ? -15.953 1.943 -3.689 1.00 51.91 82 GLU A CA 1
ATOM 688 C C . GLU A 1 82 ? -14.648 2.103 -2.895 1.00 51.91 82 GLU A C 1
ATOM 690 O O . GLU A 1 82 ? -14.572 1.633 -1.760 1.00 51.91 82 GLU A O 1
ATOM 695 N N . ASP A 1 83 ? -13.657 2.827 -3.423 1.00 48.22 83 ASP A N 1
ATOM 696 C CA . ASP A 1 83 ? -12.409 3.144 -2.712 1.00 48.22 83 ASP A CA 1
ATOM 697 C C . ASP A 1 83 ? -12.662 4.037 -1.480 1.00 48.22 83 ASP A C 1
ATOM 699 O O . ASP A 1 83 ? -12.212 3.735 -0.373 1.00 48.22 83 ASP A O 1
ATOM 703 N N . HIS A 1 84 ? -13.514 5.063 -1.621 1.00 49.00 84 HIS A N 1
ATOM 704 C CA . HIS A 1 84 ? -13.963 5.883 -0.488 1.00 49.00 84 HIS A CA 1
ATOM 705 C C . HIS A 1 84 ? -14.843 5.118 0.507 1.00 49.00 84 HIS A C 1
ATOM 707 O O . HIS A 1 84 ? -14.825 5.440 1.693 1.00 49.00 84 HIS A O 1
ATOM 713 N N . ALA A 1 85 ? -15.614 4.119 0.066 1.00 53.16 85 ALA A N 1
ATOM 714 C CA . ALA A 1 85 ? -16.409 3.278 0.960 1.00 53.16 85 ALA A CA 1
ATOM 715 C C . ALA A 1 85 ? -15.536 2.308 1.776 1.00 53.16 85 ALA A C 1
ATOM 717 O O . ALA A 1 85 ? -15.860 2.032 2.931 1.00 53.16 85 ALA A O 1
ATOM 718 N N . ARG A 1 86 ? -14.407 1.844 1.221 1.00 51.41 86 ARG A N 1
ATOM 719 C CA . ARG A 1 86 ? -13.419 1.017 1.937 1.00 51.41 86 ARG A CA 1
ATOM 720 C C . ARG A 1 86 ? -12.532 1.841 2.877 1.00 51.41 86 ARG A C 1
ATOM 722 O O . ARG A 1 86 ? -12.257 1.390 3.982 1.00 51.41 86 ARG A O 1
ATOM 729 N N . GLN A 1 87 ? -12.168 3.073 2.509 1.00 48.84 87 GLN A N 1
ATOM 730 C CA . GLN A 1 87 ? -11.429 3.994 3.392 1.00 48.84 87 GLN A CA 1
ATOM 731 C C . GLN A 1 87 ? -12.264 4.552 4.559 1.00 48.84 87 GLN A C 1
ATOM 733 O O . GLN A 1 87 ? -11.698 5.044 5.533 1.00 48.84 87 GLN A O 1
ATOM 738 N N . ARG A 1 88 ? -13.602 4.463 4.514 1.00 48.00 88 ARG A N 1
ATOM 739 C CA . ARG A 1 88 ? -14.493 5.016 5.554 1.00 48.00 88 ARG A CA 1
ATOM 740 C C . ARG A 1 88 ? -14.711 4.135 6.783 1.00 48.00 88 ARG A C 1
ATOM 742 O O . ARG A 1 88 ? -15.421 4.567 7.684 1.00 48.00 88 ARG A O 1
ATOM 749 N N . GLN A 1 89 ? -14.141 2.930 6.833 1.00 48.69 89 GLN A N 1
ATOM 750 C CA . GLN A 1 89 ? -14.270 2.053 8.006 1.00 48.69 89 GLN A CA 1
ATOM 751 C C . GLN A 1 89 ? -13.230 2.321 9.102 1.00 48.69 89 GLN A C 1
ATOM 753 O O . GLN A 1 89 ? -13.277 1.690 10.152 1.00 48.69 89 GLN A O 1
ATOM 758 N N . VAL A 1 90 ? -12.332 3.289 8.909 1.00 51.69 90 VAL A N 1
ATOM 759 C CA . VAL A 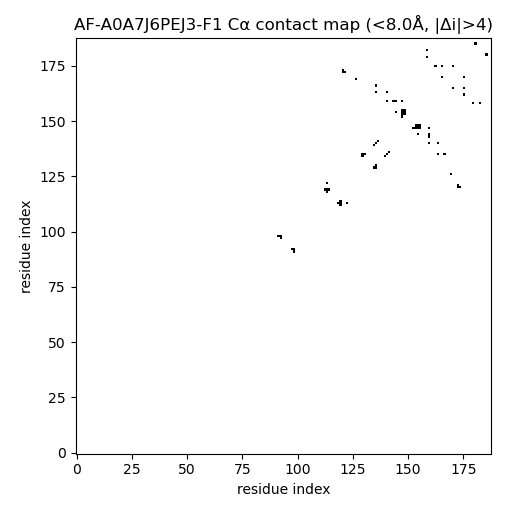1 90 ? -11.517 3.824 10.003 1.00 51.69 90 VAL A CA 1
ATOM 760 C C . VAL A 1 90 ? -12.216 5.080 10.512 1.00 51.69 90 VAL A C 1
ATOM 762 O O . VAL A 1 90 ? -11.966 6.184 10.028 1.00 51.69 90 VAL A O 1
ATOM 765 N N . GLU A 1 91 ? -13.151 4.916 11.453 1.00 55.16 91 GLU A N 1
ATOM 766 C CA . GLU A 1 91 ? -13.623 6.057 12.241 1.00 55.16 91 GLU A CA 1
ATOM 767 C C . GLU A 1 91 ? -12.389 6.755 12.841 1.00 55.16 91 GLU A C 1
ATOM 769 O O . GLU A 1 91 ? -11.552 6.085 13.457 1.00 55.16 91 GLU A O 1
ATOM 774 N N . PRO A 1 92 ? -12.218 8.079 12.659 1.00 58.53 92 PRO A N 1
ATOM 775 C CA . PRO A 1 92 ? -11.165 8.784 13.366 1.00 58.53 92 PRO A CA 1
ATOM 776 C C . PRO A 1 92 ? -11.400 8.580 14.869 1.00 58.53 92 PRO A C 1
ATOM 778 O O . PRO A 1 92 ? -12.545 8.712 15.311 1.00 58.53 92 PRO A O 1
ATOM 781 N N . PRO A 1 93 ? -10.359 8.258 15.660 1.00 55.31 93 PRO A N 1
ATOM 782 C CA . PRO A 1 93 ? -10.524 8.040 17.088 1.00 55.31 93 PRO A CA 1
ATOM 783 C C . PRO A 1 93 ? -11.221 9.256 17.700 1.00 55.31 93 PRO A C 1
ATOM 785 O O . PRO A 1 93 ? -10.730 10.384 17.599 1.00 55.31 93 PRO A O 1
ATOM 788 N N . ARG A 1 94 ? -12.400 9.020 18.282 1.00 61.31 94 ARG A N 1
ATOM 789 C CA . ARG A 1 94 ? -13.272 10.056 18.854 1.00 61.31 94 ARG A CA 1
ATOM 790 C C . ARG A 1 94 ? -12.609 10.764 20.042 1.00 61.31 94 ARG A C 1
ATOM 792 O O . ARG A 1 94 ? -12.975 11.891 20.367 1.00 61.31 94 ARG A O 1
ATOM 799 N N . ASP A 1 95 ? -11.594 10.126 20.624 1.00 72.69 95 ASP A N 1
ATOM 800 C CA . ASP A 1 95 ? -10.806 10.625 21.740 1.00 72.69 95 ASP A CA 1
ATOM 801 C C . ASP A 1 95 ? -9.546 11.388 21.284 1.00 72.69 95 ASP A C 1
ATOM 803 O O . ASP A 1 95 ? -8.693 10.831 20.578 1.00 72.69 95 ASP A O 1
ATOM 807 N N . PRO A 1 96 ? -9.341 12.640 21.741 1.00 71.94 96 PRO A N 1
ATOM 808 C CA . PRO A 1 96 ? -8.146 13.423 21.413 1.00 71.94 96 PRO A CA 1
ATOM 809 C C . PRO A 1 96 ? -6.847 12.746 21.886 1.00 71.94 96 PRO A C 1
ATOM 811 O O . PRO A 1 96 ? -5.818 12.867 21.222 1.00 71.94 96 PRO A O 1
ATOM 814 N N . ALA A 1 97 ? -6.907 11.963 22.968 1.00 73.56 97 ALA A N 1
ATOM 815 C CA . ALA A 1 97 ? -5.776 11.193 23.486 1.00 73.56 97 ALA A CA 1
ATOM 816 C C . ALA A 1 97 ? -5.336 10.060 22.538 1.00 73.56 97 ALA A C 1
ATOM 818 O O . ALA A 1 97 ? -4.141 9.832 22.352 1.00 73.56 97 ALA A O 1
ATOM 819 N N . ALA A 1 98 ? -6.282 9.379 21.883 1.00 72.19 98 ALA A N 1
ATOM 820 C CA . ALA A 1 98 ? -5.976 8.325 20.916 1.00 72.19 98 ALA A CA 1
ATOM 821 C C . ALA A 1 98 ? -5.392 8.901 19.612 1.00 72.19 98 ALA A C 1
ATOM 823 O O . ALA A 1 98 ? -4.477 8.319 19.027 1.00 72.19 98 ALA A O 1
ATOM 824 N N . LYS A 1 99 ? -5.837 10.095 19.197 1.00 76.69 99 LYS A N 1
ATOM 825 C CA . LYS A 1 99 ? -5.231 10.830 18.075 1.00 76.69 99 LYS A CA 1
ATOM 826 C C . LYS A 1 99 ? -3.787 11.251 18.371 1.00 76.69 99 LYS A C 1
ATOM 828 O O . LYS A 1 99 ? -2.923 11.140 17.502 1.00 76.69 99 LYS A O 1
ATOM 833 N N . GLU A 1 100 ? -3.511 11.709 19.591 1.00 77.56 100 GLU A N 1
ATOM 834 C CA . GLU A 1 100 ? -2.157 12.069 20.028 1.00 77.56 100 GLU A CA 1
ATOM 835 C C . GLU A 1 100 ? -1.235 10.842 20.103 1.00 77.56 100 GLU A C 1
ATOM 837 O O . GLU A 1 100 ? -0.083 10.905 19.668 1.00 77.56 100 GLU A O 1
ATOM 842 N N . ALA A 1 101 ? -1.747 9.704 20.580 1.00 76.88 101 ALA A N 1
ATOM 843 C CA . ALA A 1 101 ? -1.014 8.440 20.598 1.00 76.88 101 ALA A CA 1
ATOM 844 C C . ALA A 1 101 ? -0.658 7.955 19.180 1.00 76.88 101 ALA A C 1
ATOM 846 O O . ALA A 1 101 ? 0.504 7.634 18.922 1.00 76.88 101 ALA A O 1
ATOM 847 N N . ALA A 1 102 ? -1.610 7.988 18.240 1.00 78.19 102 ALA A N 1
ATOM 848 C CA . ALA A 1 102 ? -1.368 7.627 16.842 1.00 78.19 102 ALA A CA 1
ATOM 849 C C . ALA A 1 102 ? -0.315 8.536 16.181 1.00 78.19 102 ALA A C 1
ATOM 851 O O . ALA A 1 102 ? 0.573 8.055 15.477 1.00 78.19 102 ALA A O 1
ATOM 852 N N . LEU A 1 103 ? -0.359 9.845 16.458 1.00 79.56 103 LEU A N 1
ATOM 853 C CA . LEU A 1 103 ? 0.633 10.798 15.955 1.00 79.56 103 LEU A CA 1
ATOM 854 C C . LEU A 1 103 ? 2.029 10.557 16.552 1.00 79.56 103 LEU A C 1
ATOM 856 O O . LEU A 1 103 ? 3.037 10.666 15.852 1.00 79.56 103 LEU A O 1
ATOM 860 N N . ARG A 1 104 ? 2.119 10.215 17.843 1.00 82.75 104 ARG A N 1
ATOM 861 C CA . ARG A 1 104 ? 3.396 9.840 18.470 1.00 82.75 104 ARG A CA 1
ATOM 862 C C . ARG A 1 104 ? 3.969 8.575 17.845 1.00 82.75 104 ARG A C 1
ATOM 864 O O . ARG A 1 104 ? 5.162 8.537 17.549 1.00 82.75 104 ARG A O 1
ATOM 871 N N . GLN A 1 105 ? 3.127 7.574 17.608 1.00 81.75 105 GLN A N 1
ATOM 872 C CA . GLN A 1 105 ? 3.538 6.330 16.969 1.00 81.75 105 GLN A CA 1
ATOM 873 C C . GLN A 1 105 ? 4.023 6.579 15.536 1.00 81.75 105 GLN A C 1
ATOM 875 O O . GLN A 1 105 ? 5.099 6.109 15.170 1.00 81.75 105 GLN A O 1
ATOM 880 N N . SER A 1 106 ? 3.314 7.394 14.747 1.00 80.88 106 SER A N 1
ATOM 881 C CA . SER A 1 106 ? 3.755 7.736 13.390 1.00 80.88 106 SER A CA 1
ATOM 882 C C . SER A 1 106 ? 5.085 8.497 13.389 1.00 80.88 106 SER A C 1
ATOM 884 O O . SER A 1 106 ? 5.957 8.217 12.570 1.00 80.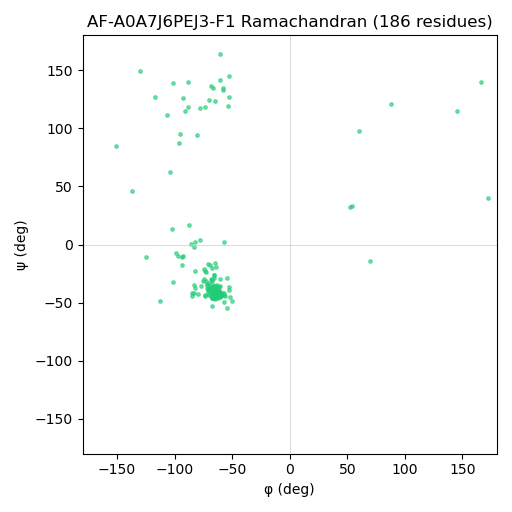88 106 SER A O 1
ATOM 886 N N . GLN A 1 107 ? 5.291 9.428 14.327 1.00 84.94 107 GLN A N 1
ATOM 887 C CA . GLN A 1 107 ? 6.569 10.136 14.468 1.00 84.94 107 GLN A CA 1
ATOM 888 C C . GLN A 1 107 ? 7.716 9.213 14.894 1.00 84.94 107 GLN A C 1
ATOM 890 O O . GLN A 1 107 ? 8.845 9.397 14.438 1.00 84.94 107 GLN A O 1
ATOM 895 N N . ALA A 1 108 ? 7.447 8.224 15.749 1.00 84.94 108 ALA A N 1
ATOM 896 C CA . ALA A 1 108 ? 8.437 7.225 16.136 1.00 84.94 108 ALA A CA 1
ATOM 897 C C . ALA A 1 108 ? 8.866 6.369 14.933 1.00 84.94 108 ALA A C 1
ATOM 899 O O . ALA A 1 108 ? 10.063 6.200 14.714 1.00 84.94 108 ALA A O 1
ATOM 900 N N . LEU A 1 109 ? 7.912 5.928 14.104 1.00 83.62 109 LEU A N 1
ATOM 901 C CA . LEU A 1 109 ? 8.194 5.186 12.868 1.00 83.62 109 LEU A CA 1
ATOM 902 C C . LEU A 1 109 ? 9.039 6.008 11.883 1.00 83.62 109 LEU A C 1
ATOM 904 O O . LEU A 1 109 ? 10.029 5.512 11.351 1.00 83.62 109 LEU A O 1
ATOM 908 N N . LEU A 1 110 ? 8.711 7.291 11.697 1.00 82.94 110 LEU A N 1
ATOM 909 C CA . LEU A 1 110 ? 9.501 8.191 10.847 1.00 82.94 110 LEU A CA 1
ATOM 910 C C . LEU A 1 110 ? 10.940 8.368 11.353 1.00 82.94 110 LEU A C 1
ATOM 912 O O . LEU A 1 110 ? 11.864 8.475 10.551 1.00 82.94 110 LEU A O 1
ATOM 916 N N . ARG A 1 111 ? 11.146 8.408 12.676 1.00 83.44 111 ARG A N 1
ATOM 917 C CA . ARG A 1 111 ? 12.484 8.527 13.280 1.00 83.44 111 ARG A CA 1
ATOM 918 C C . ARG A 1 111 ? 13.291 7.234 13.211 1.00 83.44 111 ARG A C 1
ATOM 920 O O . ARG A 1 111 ? 14.516 7.316 13.177 1.00 83.44 111 ARG A O 1
ATOM 927 N N . ALA A 1 112 ? 12.621 6.084 13.218 1.00 82.12 112 ALA A N 1
ATOM 928 C CA . ALA A 1 112 ? 13.253 4.773 13.116 1.00 82.12 112 ALA A CA 1
ATOM 929 C C . ALA A 1 112 ? 13.769 4.474 11.700 1.00 82.12 112 ALA A C 1
ATOM 931 O O . ALA A 1 112 ? 14.690 3.674 11.547 1.00 82.12 112 ALA A O 1
ATOM 932 N N . MET A 1 113 ? 13.220 5.125 10.668 1.00 84.00 113 MET A N 1
ATOM 933 C CA . MET A 1 113 ? 13.692 4.932 9.300 1.00 84.00 113 MET A CA 1
ATOM 934 C C . MET A 1 113 ? 15.127 5.454 9.103 1.00 84.00 113 MET A C 1
ATOM 936 O O . MET A 1 113 ? 15.444 6.586 9.497 1.00 84.00 113 MET A O 1
ATOM 940 N N . PRO A 1 114 ? 16.002 4.676 8.439 1.00 87.31 114 PRO A N 1
ATOM 941 C CA . PRO A 1 114 ? 17.316 5.153 8.038 1.00 87.31 114 PRO A CA 1
ATOM 942 C C . PRO A 1 114 ? 17.204 6.397 7.149 1.00 87.31 114 PRO A C 1
ATOM 944 O O . PRO A 1 114 ? 16.437 6.432 6.194 1.00 87.31 114 PRO A O 1
ATOM 947 N N . ARG A 1 115 ? 18.006 7.428 7.441 1.00 87.06 115 ARG A N 1
ATOM 948 C CA . ARG A 1 115 ? 18.065 8.670 6.639 1.00 87.06 115 ARG A CA 1
ATOM 949 C C . ARG A 1 115 ? 19.157 8.661 5.567 1.00 87.06 115 ARG A C 1
ATOM 951 O O . ARG A 1 115 ? 19.205 9.550 4.725 1.00 87.06 115 ARG A O 1
ATOM 958 N N . SER A 1 116 ? 20.052 7.675 5.614 1.00 88.25 116 SER A N 1
ATOM 959 C CA . SER A 1 116 ? 21.124 7.500 4.632 1.00 88.25 116 SER A CA 1
ATOM 960 C C . SER A 1 116 ? 20.638 6.650 3.464 1.00 88.25 116 SER A C 1
ATOM 962 O O . SER A 1 116 ? 19.987 5.634 3.690 1.00 88.25 116 SER A O 1
ATOM 964 N N . ARG A 1 117 ? 21.026 7.006 2.232 1.00 84.44 117 ARG A N 1
ATOM 965 C CA . ARG A 1 117 ? 20.717 6.237 1.011 1.00 84.44 117 ARG A CA 1
ATOM 966 C C . ARG A 1 117 ? 21.070 4.754 1.161 1.00 84.44 117 ARG A C 1
ATOM 968 O O . ARG A 1 117 ? 20.228 3.902 0.908 1.00 84.44 117 ARG A O 1
ATOM 975 N N . ASN A 1 118 ? 22.280 4.458 1.637 1.00 85.12 118 ASN A N 1
ATOM 976 C CA . ASN A 1 118 ? 22.725 3.080 1.868 1.00 85.12 118 ASN A CA 1
ATOM 977 C C . ASN A 1 118 ? 21.923 2.395 2.978 1.00 85.12 118 ASN A C 1
ATOM 979 O O . ASN A 1 118 ? 21.624 1.212 2.880 1.00 85.12 118 ASN A O 1
ATOM 983 N N . GLY A 1 119 ? 21.542 3.144 4.016 1.00 85.06 119 GLY A N 1
ATOM 984 C CA . GLY A 1 119 ? 20.705 2.620 5.094 1.00 85.06 119 GLY A CA 1
ATOM 985 C C . GLY A 1 119 ? 19.300 2.255 4.621 1.00 85.06 119 GLY A C 1
ATOM 986 O O . GLY A 1 119 ? 18.765 1.255 5.068 1.00 85.06 119 GLY A O 1
ATOM 987 N N . ILE A 1 120 ? 18.726 3.028 3.694 1.00 86.81 120 ILE A N 1
ATOM 988 C CA . ILE A 1 120 ? 17.416 2.744 3.092 1.00 86.81 120 ILE A CA 1
ATOM 989 C C . ILE A 1 120 ? 17.503 1.517 2.178 1.00 86.81 120 ILE A C 1
ATOM 991 O O . ILE A 1 120 ? 16.637 0.653 2.227 1.00 86.81 120 ILE A O 1
ATOM 995 N N . MET A 1 121 ? 18.557 1.420 1.360 1.00 85.31 121 MET A N 1
ATOM 996 C CA . MET A 1 121 ? 18.741 0.307 0.418 1.00 85.31 121 MET A CA 1
ATOM 997 C C . MET A 1 121 ? 19.028 -1.034 1.103 1.00 85.31 121 MET A C 1
ATOM 999 O O . MET A 1 121 ? 18.672 -2.072 0.556 1.00 85.31 121 MET A O 1
ATOM 10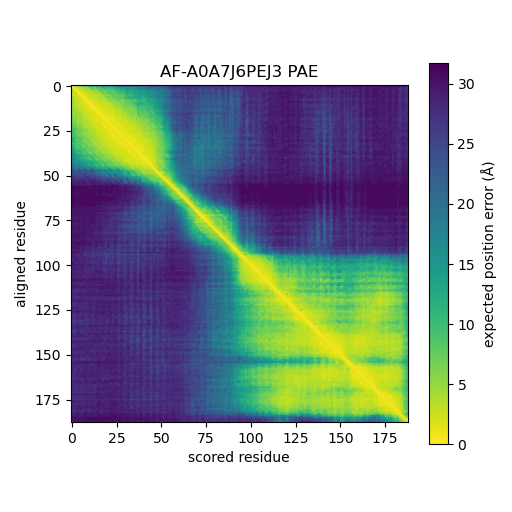03 N N . ASN A 1 122 ? 19.659 -1.005 2.278 1.00 86.06 122 ASN A N 1
ATOM 1004 C CA . ASN A 1 122 ? 19.993 -2.193 3.066 1.00 86.06 122 ASN A CA 1
ATOM 1005 C C . ASN A 1 122 ? 19.034 -2.402 4.247 1.00 86.06 122 ASN A C 1
ATOM 1007 O O . ASN A 1 122 ? 19.358 -3.142 5.172 1.00 86.06 122 ASN A O 1
ATOM 1011 N N . PHE A 1 123 ? 17.898 -1.704 4.270 1.00 86.56 123 PHE A N 1
ATOM 1012 C CA . PHE A 1 123 ? 16.932 -1.856 5.346 1.00 86.56 123 PHE A CA 1
ATOM 1013 C C . PHE A 1 123 ? 16.253 -3.224 5.245 1.00 86.56 123 PHE A C 1
ATOM 1015 O O . PHE A 1 123 ? 15.684 -3.563 4.207 1.00 86.56 123 PHE A O 1
ATOM 1022 N N . GLU A 1 124 ? 16.313 -4.001 6.324 1.00 83.38 124 GLU A N 1
ATOM 1023 C CA . GLU A 1 124 ? 15.656 -5.303 6.396 1.00 83.38 124 GLU A CA 1
ATOM 1024 C C . GLU A 1 124 ? 14.144 -5.107 6.534 1.00 83.38 124 GLU A C 1
ATOM 1026 O O . GLU A 1 124 ? 13.655 -4.496 7.486 1.00 83.38 124 GLU A O 1
ATOM 1031 N N . LEU A 1 125 ? 13.405 -5.603 5.543 1.00 84.25 125 LEU A N 1
ATOM 1032 C CA . LEU A 1 125 ? 11.950 -5.569 5.513 1.00 84.25 125 LEU A CA 1
ATOM 1033 C C . LEU A 1 125 ? 11.396 -6.933 5.914 1.00 84.25 125 LEU A C 1
ATOM 1035 O O . LEU A 1 125 ? 11.882 -7.969 5.464 1.00 84.25 125 LEU A O 1
ATOM 1039 N N . ASP A 1 126 ? 10.330 -6.918 6.709 1.00 86.62 126 ASP A N 1
ATOM 1040 C CA . ASP A 1 126 ? 9.526 -8.110 6.947 1.00 86.62 126 ASP A CA 1
ATOM 1041 C C . ASP A 1 126 ? 8.563 -8.329 5.770 1.00 86.62 126 ASP A C 1
ATOM 1043 O O . ASP A 1 126 ? 7.469 -7.758 5.697 1.00 86.62 126 ASP A O 1
ATOM 1047 N N . TRP A 1 127 ? 8.999 -9.146 4.813 1.00 85.62 127 TRP A N 1
ATOM 1048 C CA . TRP A 1 127 ? 8.223 -9.500 3.626 1.00 85.62 127 TRP A CA 1
ATOM 1049 C C . TRP A 1 127 ? 6.969 -10.316 3.949 1.00 85.62 127 TRP A C 1
ATOM 1051 O O . TRP A 1 127 ? 5.988 -10.237 3.206 1.00 85.62 127 TRP A O 1
ATOM 1061 N N . HIS A 1 128 ? 6.965 -11.055 5.063 1.00 85.56 128 HIS A N 1
ATOM 1062 C CA . HIS A 1 128 ? 5.815 -11.853 5.473 1.00 85.56 128 HIS A CA 1
ATOM 1063 C C . HIS A 1 128 ? 4.648 -10.945 5.861 1.00 85.56 128 HIS A C 1
ATOM 1065 O O . HIS A 1 128 ? 3.576 -11.027 5.257 1.00 85.56 128 HIS A O 1
ATOM 1071 N N . ALA A 1 129 ? 4.896 -9.987 6.758 1.00 83.94 129 ALA A N 1
ATOM 1072 C CA . ALA A 1 129 ? 3.890 -9.015 7.180 1.00 83.94 129 ALA A CA 1
ATOM 1073 C C . ALA A 1 129 ? 3.364 -8.161 6.007 1.00 83.94 129 ALA A C 1
ATOM 1075 O O . ALA A 1 129 ? 2.174 -7.836 5.944 1.00 83.94 129 ALA A O 1
ATOM 1076 N N . LEU A 1 130 ? 4.233 -7.822 5.044 1.00 83.88 130 LEU A N 1
ATOM 1077 C CA . LEU A 1 130 ? 3.852 -7.084 3.832 1.00 83.88 130 LEU A CA 1
ATOM 1078 C C . LEU A 1 130 ? 2.894 -7.878 2.931 1.00 83.88 130 LEU A C 1
ATOM 1080 O O . LEU A 1 130 ? 1.967 -7.286 2.367 1.00 83.88 130 LEU A O 1
ATOM 1084 N N . LYS A 1 131 ? 3.113 -9.193 2.799 1.00 83.56 131 LYS A N 1
ATOM 1085 C CA . LYS A 1 131 ? 2.266 -10.104 2.013 1.00 83.56 131 LYS A CA 1
ATOM 1086 C C . LYS A 1 131 ? 0.935 -10.380 2.712 1.00 83.56 131 LYS A C 1
ATOM 1088 O O . LYS A 1 131 ? -0.103 -10.303 2.060 1.00 83.56 131 LYS A O 1
ATOM 1093 N N . GLU A 1 132 ? 0.940 -10.625 4.023 1.00 85.06 132 GLU A N 1
ATOM 1094 C CA . GLU A 1 132 ? -0.284 -10.858 4.806 1.00 85.06 132 GLU A CA 1
ATOM 1095 C C . GLU A 1 132 ? -1.246 -9.665 4.759 1.00 85.06 132 GLU A C 1
ATOM 1097 O O . GLU A 1 132 ? -2.449 -9.831 4.562 1.00 85.06 132 GLU A O 1
ATOM 1102 N N . CYS A 1 133 ? -0.712 -8.448 4.888 1.00 83.44 133 CYS A N 1
ATOM 1103 C CA . CYS A 1 133 ? -1.504 -7.219 4.845 1.00 83.44 133 CYS A CA 1
ATOM 1104 C C . CYS A 1 133 ? -1.808 -6.731 3.414 1.00 83.44 133 CYS A C 1
ATOM 1106 O O . CYS A 1 133 ? -2.408 -5.667 3.247 1.00 83.44 133 CYS A O 1
ATOM 1108 N N . ASP A 1 134 ? -1.374 -7.467 2.385 1.00 84.19 134 ASP A N 1
ATOM 1109 C CA . ASP A 1 134 ? -1.564 -7.145 0.966 1.00 84.19 134 ASP A CA 1
ATOM 1110 C C . ASP A 1 134 ? -1.110 -5.721 0.574 1.00 84.19 134 ASP A C 1
ATOM 1112 O O . ASP A 1 134 ? -1.661 -5.064 -0.318 1.00 84.19 134 ASP A O 1
ATOM 1116 N N . VAL A 1 135 ? -0.077 -5.219 1.260 1.00 84.38 135 VAL A N 1
ATOM 1117 C CA . VAL A 1 135 ? 0.389 -3.826 1.148 1.00 84.38 135 VAL A CA 1
ATOM 1118 C C . VAL A 1 135 ? 0.932 -3.543 -0.252 1.00 84.38 135 VAL A C 1
ATOM 1120 O O . VAL A 1 135 ? 0.717 -2.459 -0.802 1.00 84.38 135 VAL A O 1
ATOM 1123 N N . LEU A 1 136 ? 1.585 -4.535 -0.865 1.00 83.06 136 LEU A N 1
ATOM 1124 C CA . LEU A 1 136 ? 2.145 -4.430 -2.214 1.00 83.06 136 LEU A CA 1
ATOM 1125 C C . LEU A 1 136 ? 1.060 -4.131 -3.261 1.00 83.06 136 LEU A C 1
ATOM 1127 O O . LEU A 1 136 ? 1.227 -3.273 -4.129 1.00 83.06 136 LEU A O 1
ATOM 1131 N N . ARG A 1 137 ? -0.093 -4.795 -3.160 1.00 83.50 137 ARG A N 1
ATOM 1132 C CA . ARG A 1 137 ? -1.187 -4.624 -4.119 1.00 83.50 137 ARG A CA 1
ATOM 1133 C C . ARG A 1 137 ? -2.052 -3.409 -3.803 1.00 83.50 137 ARG A C 1
ATOM 1135 O O . ARG A 1 137 ? -2.435 -2.697 -4.728 1.00 83.50 137 ARG A O 1
ATOM 1142 N N . LEU A 1 138 ? -2.368 -3.178 -2.529 1.00 86.50 138 LEU A N 1
ATOM 1143 C CA . LEU A 1 138 ? -3.326 -2.145 -2.122 1.00 86.50 138 LEU A CA 1
ATOM 1144 C C . LEU A 1 138 ? -2.715 -0.746 -2.022 1.00 86.50 138 LEU A C 1
ATOM 1146 O O . LEU A 1 138 ? -3.400 0.232 -2.302 1.00 86.50 138 LEU A O 1
ATOM 1150 N N . GLN A 1 139 ? -1.452 -0.636 -1.610 1.00 88.00 139 GLN A N 1
ATOM 1151 C CA . GLN A 1 139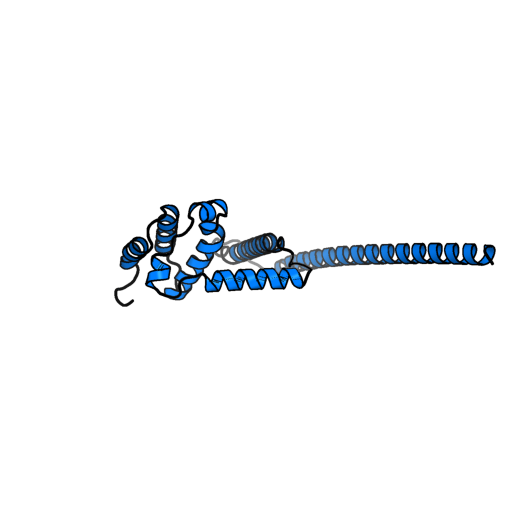 ? -0.804 0.656 -1.362 1.00 88.00 139 GLN A CA 1
ATOM 1152 C C . GLN A 1 139 ? 0.303 0.934 -2.372 1.00 88.00 139 GLN A C 1
ATOM 1154 O O . GLN A 1 139 ? 0.351 2.009 -2.970 1.00 88.00 139 GLN A O 1
ATOM 1159 N N . LEU A 1 140 ? 1.186 -0.039 -2.592 1.00 87.75 140 LEU A N 1
ATOM 1160 C CA . LEU A 1 140 ? 2.382 0.196 -3.388 1.00 87.75 140 LEU A CA 1
ATOM 1161 C C . LEU A 1 140 ? 2.077 0.314 -4.886 1.00 87.75 140 LEU A C 1
ATOM 1163 O O . LEU A 1 140 ? 2.578 1.233 -5.526 1.00 87.75 140 LEU A O 1
ATOM 1167 N N . LYS A 1 141 ? 1.241 -0.563 -5.450 1.00 88.12 141 LYS A N 1
ATOM 1168 C CA . LYS A 1 141 ? 0.870 -0.513 -6.872 1.00 88.12 141 LYS A CA 1
ATOM 1169 C C . LYS A 1 141 ? 0.300 0.848 -7.322 1.00 88.12 141 LYS A C 1
ATOM 1171 O O . LYS A 1 141 ? 0.882 1.426 -8.239 1.00 88.12 141 LYS A O 1
ATOM 1176 N N . PRO A 1 142 ? -0.755 1.415 -6.699 1.00 90.62 142 PRO A N 1
ATOM 1177 C CA . PRO A 1 142 ? -1.272 2.725 -7.110 1.00 90.62 142 PRO A CA 1
ATOM 1178 C C . PRO A 1 142 ? -0.267 3.862 -6.864 1.00 90.62 142 PRO A C 1
ATOM 1180 O O . PRO A 1 142 ? -0.252 4.856 -7.594 1.00 90.62 142 PRO A O 1
ATOM 1183 N N . TRP A 1 143 ? 0.603 3.727 -5.857 1.00 90.69 143 TRP A N 1
ATOM 1184 C CA . TRP A 1 143 ? 1.679 4.686 -5.614 1.00 90.69 143 TRP A CA 1
ATOM 1185 C C . TRP A 1 143 ? 2.750 4.645 -6.715 1.00 90.69 143 TRP A C 1
ATOM 1187 O O . TRP A 1 143 ? 3.144 5.699 -7.214 1.00 90.69 143 TRP A O 1
ATOM 1197 N N . LEU A 1 144 ? 3.166 3.448 -7.141 1.00 88.75 144 LEU A N 1
ATOM 1198 C CA . LEU A 1 144 ? 4.101 3.247 -8.248 1.00 88.75 144 LEU A CA 1
ATOM 1199 C C . LEU A 1 144 ? 3.505 3.725 -9.571 1.00 88.75 144 LEU A C 1
ATOM 1201 O O . LEU A 1 144 ? 4.160 4.486 -10.269 1.00 88.75 144 LEU A O 1
ATOM 1205 N N . GLU A 1 145 ? 2.259 3.373 -9.893 1.00 89.31 145 GLU A N 1
ATOM 1206 C CA . GLU A 1 145 ? 1.566 3.866 -11.096 1.00 89.31 145 GLU A CA 1
ATOM 1207 C C . GLU A 1 145 ? 1.609 5.396 -11.181 1.00 89.31 145 GLU A C 1
ATOM 1209 O O . GLU A 1 145 ? 1.958 5.965 -12.221 1.00 89.31 145 GLU A O 1
ATOM 1214 N N . LYS A 1 146 ? 1.330 6.072 -10.059 1.00 90.06 146 LYS A N 1
ATOM 1215 C CA . LYS A 1 146 ? 1.430 7.528 -9.966 1.00 90.06 146 LYS A CA 1
ATOM 1216 C C . LYS A 1 146 ? 2.866 8.013 -10.158 1.00 90.06 146 LYS A C 1
ATOM 1218 O O . LYS A 1 146 ? 3.071 8.977 -10.887 1.00 90.06 146 LYS A O 1
ATOM 1223 N N . LYS A 1 147 ? 3.847 7.372 -9.518 1.00 89.25 147 LYS A N 1
ATOM 1224 C CA . LYS A 1 147 ? 5.255 7.782 -9.594 1.00 89.25 147 LYS A CA 1
ATOM 1225 C C . LYS A 1 147 ? 5.845 7.584 -10.985 1.00 89.25 147 LYS A C 1
ATOM 1227 O O . LYS A 1 147 ? 6.443 8.516 -11.501 1.00 89.25 147 LYS A O 1
ATOM 1232 N N . LEU A 1 148 ? 5.616 6.441 -11.624 1.00 86.19 148 LEU A N 1
ATOM 1233 C CA . LEU A 1 148 ? 6.053 6.207 -13.000 1.00 86.19 148 LEU A CA 1
ATOM 1234 C C . LEU A 1 148 ? 5.416 7.226 -13.955 1.00 86.19 148 LEU A C 1
ATOM 1236 O O . LEU A 1 148 ? 6.115 7.826 -14.764 1.00 86.19 148 LEU A O 1
ATOM 1240 N N . THR A 1 149 ? 4.117 7.504 -13.807 1.00 88.19 149 THR A N 1
ATOM 1241 C CA . THR A 1 149 ? 3.443 8.524 -14.628 1.00 88.19 149 THR A CA 1
ATOM 1242 C C . THR A 1 149 ? 4.012 9.931 -14.393 1.00 88.19 149 THR A C 1
ATOM 1244 O O . THR A 1 149 ? 4.111 10.715 -15.330 1.00 88.19 149 THR A O 1
ATOM 1247 N N . GLU A 1 150 ? 4.399 10.268 -13.159 1.00 88.69 150 GLU A N 1
ATOM 1248 C CA . GLU A 1 150 ? 5.002 11.562 -12.803 1.00 88.69 150 GLU A CA 1
ATOM 1249 C C . GLU A 1 150 ? 6.405 11.735 -13.404 1.00 88.69 150 GLU A C 1
ATOM 1251 O O . GLU A 1 150 ? 6.717 12.817 -13.894 1.00 88.69 150 GLU A O 1
ATOM 1256 N N . TYR A 1 151 ? 7.229 10.680 -13.397 1.00 83.94 151 TYR A N 1
ATOM 1257 C CA . TYR A 1 151 ? 8.605 10.738 -13.902 1.00 83.94 151 TYR A CA 1
ATOM 1258 C C . TYR A 1 151 ? 8.700 10.653 -15.430 1.00 83.94 151 TYR A C 1
ATOM 1260 O O . TYR A 1 151 ? 9.458 11.411 -16.027 1.00 83.94 151 TYR A O 1
ATOM 1268 N N . PHE A 1 152 ? 7.925 9.776 -16.072 1.00 82.56 152 PHE A N 1
ATOM 1269 C CA . PHE A 1 152 ? 8.014 9.552 -17.522 1.00 82.56 152 PHE A CA 1
ATOM 1270 C C . PHE A 1 152 ? 6.941 10.301 -18.321 1.00 82.56 152 PHE A C 1
ATOM 1272 O O . PHE A 1 152 ? 6.943 10.267 -19.548 1.00 82.56 152 PHE A O 1
ATOM 1279 N N . GLY A 1 153 ? 5.973 10.942 -17.655 1.00 81.00 153 GLY A N 1
ATOM 1280 C CA . GLY A 1 153 ? 4.817 11.588 -18.294 1.00 81.00 153 GLY A CA 1
ATOM 1281 C C . GLY A 1 153 ? 3.804 10.610 -18.907 1.00 81.00 153 GLY A C 1
ATOM 1282 O O . GLY A 1 153 ? 2.670 10.991 -19.200 1.00 81.00 153 GLY A O 1
ATOM 1283 N N . VAL A 1 154 ? 4.184 9.342 -19.066 1.00 80.44 154 VAL A N 1
ATOM 1284 C CA . VAL A 1 154 ? 3.356 8.236 -19.545 1.00 80.44 154 VAL A CA 1
ATOM 1285 C C . VAL A 1 154 ? 3.476 7.049 -18.598 1.00 80.44 154 VAL A C 1
ATOM 1287 O O . VAL A 1 154 ? 4.503 6.829 -17.959 1.00 80.44 154 VAL A O 1
ATOM 1290 N N . MET A 1 155 ? 2.403 6.271 -18.493 1.00 75.25 155 MET A N 1
ATOM 1291 C CA . MET A 1 155 ? 2.415 5.049 -17.700 1.00 75.25 155 MET A CA 1
ATOM 1292 C C . MET A 1 155 ? 3.126 3.942 -18.485 1.00 75.25 155 MET A C 1
A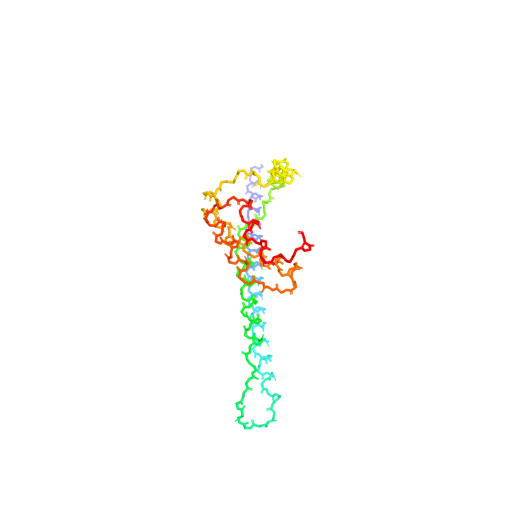TOM 1294 O O . MET A 1 155 ? 2.632 3.516 -19.528 1.00 75.25 155 MET A O 1
ATOM 1298 N N . GLU A 1 156 ? 4.244 3.445 -17.956 1.00 82.44 156 GLU A N 1
ATOM 1299 C CA . GLU A 1 156 ? 4.950 2.276 -18.486 1.00 82.44 156 GLU A CA 1
ATOM 1300 C C . GLU A 1 156 ? 4.540 0.989 -17.742 1.00 82.44 156 GLU A C 1
ATOM 1302 O O . GLU A 1 156 ? 5.111 0.651 -16.700 1.00 82.44 156 GLU A O 1
ATOM 1307 N N . PRO A 1 157 ? 3.565 0.211 -18.254 1.00 85.12 157 PRO A N 1
ATOM 1308 C CA . PRO A 1 157 ? 3.071 -0.979 -17.559 1.00 85.12 157 PRO A CA 1
ATOM 1309 C C . PRO A 1 157 ? 4.122 -2.092 -17.439 1.00 85.12 157 PRO A C 1
ATOM 1311 O O . PRO A 1 157 ? 4.054 -2.894 -16.512 1.00 85.12 157 PRO A O 1
ATOM 1314 N N . ARG A 1 158 ? 5.107 -2.152 -18.348 1.00 86.00 158 ARG A N 1
ATOM 1315 C CA . ARG A 1 158 ? 6.188 -3.151 -18.284 1.00 86.00 158 ARG A CA 1
ATOM 1316 C C . ARG A 1 158 ? 7.099 -2.929 -17.080 1.00 86.00 158 ARG A C 1
ATOM 1318 O O . ARG A 1 158 ? 7.367 -3.879 -16.355 1.00 86.00 158 ARG A O 1
ATOM 1325 N N . MET A 1 159 ? 7.514 -1.685 -16.850 1.00 86.50 159 MET A N 1
ATOM 1326 C CA . MET A 1 159 ? 8.360 -1.319 -15.715 1.00 86.50 159 MET A CA 1
ATOM 1327 C C . MET A 1 159 ? 7.622 -1.537 -14.390 1.00 86.50 159 MET A C 1
ATOM 1329 O O . MET A 1 159 ? 8.174 -2.123 -13.464 1.00 86.50 159 MET A O 1
ATOM 1333 N N . LEU A 1 160 ? 6.340 -1.162 -14.321 1.00 88.25 160 LEU A N 1
ATOM 1334 C CA . LEU A 1 160 ? 5.499 -1.431 -13.152 1.00 88.25 160 LEU A CA 1
ATOM 1335 C C . LEU A 1 160 ? 5.427 -2.929 -12.825 1.00 88.25 160 LEU A C 1
ATOM 1337 O O . LEU A 1 160 ? 5.626 -3.317 -11.675 1.00 88.25 160 LEU A O 1
ATOM 1341 N N . ASN A 1 161 ? 5.147 -3.766 -13.827 1.00 89.56 161 ASN A N 1
ATOM 1342 C CA . ASN A 1 161 ? 5.040 -5.210 -13.630 1.00 89.56 161 ASN A CA 1
ATOM 1343 C C . ASN A 1 161 ? 6.372 -5.816 -13.176 1.00 89.56 161 ASN A C 1
ATOM 1345 O O . ASN A 1 161 ? 6.368 -6.631 -12.259 1.00 89.56 161 ASN A O 1
ATOM 1349 N N . LEU A 1 162 ? 7.496 -5.365 -13.742 1.00 90.00 162 LEU A N 1
ATOM 1350 C CA . LEU A 1 162 ? 8.824 -5.811 -13.324 1.00 90.00 162 LEU A CA 1
ATOM 1351 C C . LEU A 1 162 ? 9.093 -5.485 -11.846 1.00 90.00 162 LEU A C 1
ATOM 1353 O O . LEU A 1 162 ? 9.551 -6.348 -11.104 1.00 90.00 162 LEU A O 1
ATOM 1357 N N . ILE A 1 163 ? 8.770 -4.268 -11.390 1.00 88.62 163 ILE A N 1
ATOM 1358 C CA . ILE A 1 163 ? 8.949 -3.878 -9.980 1.00 88.62 163 ILE A CA 1
ATOM 1359 C C . ILE A 1 163 ? 8.090 -4.757 -9.067 1.00 88.62 163 ILE A C 1
ATOM 1361 O O . ILE A 1 163 ? 8.577 -5.244 -8.049 1.00 88.62 163 ILE A O 1
ATOM 1365 N N . LEU A 1 164 ? 6.825 -4.984 -9.430 1.00 89.00 164 LEU A N 1
ATOM 1366 C CA . LEU A 1 164 ? 5.919 -5.818 -8.640 1.00 89.00 164 LEU A CA 1
ATOM 1367 C C . LEU A 1 164 ? 6.407 -7.271 -8.556 1.00 89.00 164 LEU A C 1
ATOM 1369 O O . LEU A 1 164 ? 6.406 -7.834 -7.465 1.00 89.00 164 LEU A O 1
ATOM 1373 N N . GLU A 1 165 ? 6.882 -7.852 -9.661 1.00 89.81 165 GLU A N 1
ATOM 1374 C CA . GLU A 1 165 ? 7.475 -9.197 -9.671 1.00 89.81 165 GLU A CA 1
ATOM 1375 C C . GLU A 1 165 ? 8.714 -9.283 -8.775 1.00 89.81 165 GLU A C 1
ATOM 1377 O O . GLU A 1 165 ? 8.879 -10.248 -8.031 1.00 89.81 165 GLU A O 1
ATOM 1382 N N . ARG A 1 166 ? 9.580 -8.264 -8.796 1.00 89.44 166 ARG A N 1
ATOM 1383 C CA . ARG A 1 166 ? 10.778 -8.232 -7.946 1.00 89.44 166 ARG A CA 1
ATOM 1384 C C . ARG A 1 166 ? 10.465 -8.094 -6.465 1.00 89.44 166 ARG A C 1
ATOM 1386 O O . ARG A 1 166 ? 11.172 -8.672 -5.642 1.00 89.44 166 ARG A O 1
ATOM 1393 N N . MET A 1 167 ? 9.404 -7.374 -6.122 1.00 87.38 167 MET A N 1
ATOM 1394 C CA . MET A 1 167 ? 8.958 -7.261 -4.735 1.00 87.38 167 MET A CA 1
ATOM 1395 C C . MET A 1 167 ? 8.244 -8.517 -4.241 1.00 87.38 167 MET A C 1
ATOM 1397 O O . MET A 1 167 ? 8.377 -8.855 -3.069 1.00 87.38 167 MET A O 1
ATOM 1401 N N . ASP A 1 168 ? 7.554 -9.247 -5.118 1.00 86.19 168 ASP A N 1
ATOM 1402 C CA . ASP A 1 168 ? 6.978 -10.548 -4.768 1.00 86.19 168 ASP A CA 1
ATOM 1403 C C . ASP A 1 168 ? 8.063 -11.620 -4.555 1.00 86.19 168 ASP A C 1
ATOM 1405 O O . ASP A 1 168 ? 7.985 -12.419 -3.616 1.00 86.19 168 ASP A O 1
ATOM 1409 N N . ALA A 1 169 ? 9.126 -11.561 -5.367 1.00 88.75 169 ALA A N 1
ATOM 1410 C CA . ALA A 1 169 ? 10.318 -12.402 -5.269 1.00 88.75 169 ALA A CA 1
ATOM 1411 C C . ALA A 1 169 ? 11.305 -11.982 -4.162 1.00 88.75 169 ALA A C 1
ATOM 1413 O O . ALA A 1 169 ? 12.385 -12.563 -4.076 1.00 88.75 169 ALA A O 1
ATOM 1414 N N . GLU A 1 170 ? 10.973 -10.968 -3.351 1.00 87.50 170 GLU A N 1
ATOM 1415 C CA . GLU A 1 170 ? 11.803 -10.487 -2.230 1.00 87.50 170 GLU A CA 1
ATOM 1416 C C . GLU A 1 170 ? 13.235 -10.128 -2.669 1.00 87.50 170 GLU A C 1
ATOM 1418 O O . GLU A 1 170 ? 14.218 -10.313 -1.949 1.00 87.50 170 GLU A O 1
ATOM 1423 N N . THR A 1 171 ? 13.363 -9.627 -3.900 1.00 85.56 171 THR A N 1
ATOM 1424 C CA . THR A 1 171 ? 14.661 -9.330 -4.504 1.00 85.56 171 THR A CA 1
ATOM 1425 C C . THR A 1 171 ? 15.320 -8.151 -3.774 1.00 85.56 171 THR A C 1
ATOM 1427 O O . THR A 1 171 ? 14.654 -7.148 -3.496 1.00 85.56 171 THR A O 1
ATOM 1430 N N . PRO A 1 172 ? 16.634 -8.213 -3.477 1.00 86.31 172 PRO A N 1
ATOM 1431 C CA . PRO A 1 172 ? 17.332 -7.105 -2.840 1.00 86.31 172 PRO A CA 1
ATOM 1432 C C . PRO A 1 172 ? 17.282 -5.845 -3.709 1.00 86.31 172 PRO A C 1
ATOM 1434 O O . PRO A 1 172 ? 17.457 -5.899 -4.928 1.00 86.31 172 PRO A O 1
ATOM 1437 N N . VAL A 1 173 ? 17.130 -4.686 -3.063 1.00 87.12 173 VAL A N 1
ATOM 1438 C CA . VAL A 1 173 ? 16.924 -3.382 -3.721 1.00 87.12 173 VAL A CA 1
ATOM 1439 C C . VAL A 1 173 ? 17.989 -3.079 -4.785 1.00 87.12 173 VAL A C 1
ATOM 1441 O O . VAL A 1 173 ? 17.672 -2.536 -5.839 1.00 87.12 173 VAL A O 1
ATOM 1444 N N . GLN A 1 174 ? 19.244 -3.471 -4.548 1.00 86.50 174 GLN A N 1
ATOM 1445 C CA . GLN A 1 174 ? 20.348 -3.297 -5.501 1.00 86.50 174 GLN A CA 1
ATOM 1446 C C . GLN A 1 174 ? 20.114 -4.036 -6.828 1.00 86.50 174 GLN A C 1
ATOM 1448 O O . GLN A 1 174 ? 20.361 -3.486 -7.903 1.00 86.50 174 GLN A O 1
ATOM 1453 N N . GLN A 1 175 ? 19.612 -5.271 -6.764 1.00 87.50 175 GLN A N 1
ATOM 1454 C CA . GLN A 1 175 ? 19.287 -6.042 -7.963 1.00 87.50 175 GLN A CA 1
ATOM 1455 C C . GLN A 1 175 ? 18.052 -5.473 -8.665 1.00 87.50 175 GLN A C 1
ATOM 1457 O O . GLN A 1 175 ? 18.081 -5.317 -9.880 1.00 87.50 175 GLN A O 1
ATOM 1462 N N . CYS A 1 176 ? 17.030 -5.036 -7.918 1.00 88.19 176 CYS A N 1
ATOM 1463 C CA . CYS A 1 176 ? 15.879 -4.340 -8.503 1.00 88.19 176 CYS A CA 1
ATOM 1464 C C . CYS A 1 176 ? 16.301 -3.095 -9.298 1.00 88.19 176 CYS A C 1
ATOM 1466 O O . CYS A 1 176 ? 15.829 -2.886 -10.408 1.00 88.19 176 CYS A O 1
ATOM 1468 N N . ILE A 1 177 ? 17.214 -2.278 -8.760 1.00 86.81 177 ILE A N 1
ATOM 1469 C CA . ILE A 1 177 ? 17.738 -1.091 -9.457 1.00 86.81 177 ILE A CA 1
ATOM 1470 C C . ILE A 1 177 ? 18.514 -1.489 -10.717 1.00 86.81 177 ILE A C 1
ATOM 1472 O O . ILE A 1 177 ? 18.372 -0.848 -11.754 1.00 86.81 177 ILE A O 1
ATOM 1476 N N . THR A 1 178 ? 19.316 -2.551 -10.637 1.00 88.69 178 THR A N 1
ATOM 1477 C CA . THR A 1 178 ? 20.086 -3.057 -11.784 1.00 88.69 178 THR A CA 1
ATOM 1478 C C . THR A 1 178 ? 19.162 -3.494 -12.920 1.00 88.69 178 THR A C 1
ATOM 1480 O O . THR A 1 178 ? 19.407 -3.144 -14.070 1.00 88.69 178 THR A O 1
ATOM 1483 N N . ASP A 1 179 ? 18.063 -4.172 -12.595 1.00 87.50 179 ASP A N 1
ATOM 1484 C CA . ASP A 1 179 ? 17.067 -4.632 -13.568 1.00 87.50 179 ASP A CA 1
ATOM 1485 C C . ASP A 1 179 ? 16.210 -3.499 -14.142 1.00 87.50 179 ASP A C 1
ATOM 1487 O O . ASP A 1 179 ? 15.664 -3.629 -15.237 1.00 87.50 179 ASP A O 1
ATOM 1491 N N . LEU A 1 180 ? 16.092 -2.382 -13.419 1.00 86.44 180 LEU A N 1
ATOM 1492 C CA . LEU A 1 180 ? 15.414 -1.175 -13.892 1.00 86.44 180 LEU A CA 1
ATOM 1493 C C . LEU A 1 180 ? 16.302 -0.304 -14.774 1.00 86.44 180 LEU A C 1
ATOM 1495 O O . LEU A 1 180 ? 15.779 0.454 -15.583 1.00 86.44 180 LEU A O 1
ATOM 1499 N N . LYS A 1 181 ? 17.626 -0.430 -14.659 1.00 83.88 181 LYS A N 1
ATOM 1500 C CA . LYS A 1 181 ? 18.590 0.370 -15.419 1.00 83.88 181 LYS A CA 1
ATOM 1501 C C . LYS A 1 181 ? 18.357 0.359 -16.941 1.00 83.88 181 LYS A C 1
ATOM 1503 O O . LYS A 1 181 ? 18.449 1.423 -17.524 1.00 83.88 181 LYS A O 1
ATOM 1508 N N . PRO A 1 182 ? 17.978 -0.752 -17.602 1.00 82.75 182 PRO A N 1
ATOM 1509 C CA . PRO A 1 182 ? 17.655 -0.749 -19.034 1.00 82.75 182 PRO A CA 1
ATOM 1510 C C . PRO A 1 182 ? 16.419 0.077 -19.422 1.00 82.75 182 PRO A C 1
ATOM 1512 O O . PRO A 1 182 ? 16.214 0.332 -20.604 1.00 82.75 182 PRO A O 1
ATOM 1515 N N . PHE A 1 183 ? 15.567 0.435 -18.458 1.00 77.31 183 PHE A N 1
ATOM 1516 C CA . PHE A 1 183 ? 14.383 1.271 -18.670 1.00 77.31 183 PHE A CA 1
ATOM 1517 C C . PHE A 1 183 ? 14.635 2.749 -18.335 1.00 77.31 183 PHE A C 1
ATOM 1519 O O . PHE A 1 183 ? 13.780 3.590 -18.600 1.00 77.31 183 PHE A O 1
ATOM 1526 N N . LEU A 1 184 ? 15.777 3.059 -17.718 1.00 80.12 184 LEU A N 1
ATOM 1527 C CA . LEU A 1 184 ? 16.202 4.405 -17.357 1.00 80.12 184 LEU A CA 1
ATOM 1528 C C . LEU A 1 184 ? 17.321 4.790 -18.331 1.00 80.12 184 LEU A C 1
ATOM 1530 O O . LEU A 1 184 ? 18.382 4.175 -18.293 1.00 80.12 184 LEU A O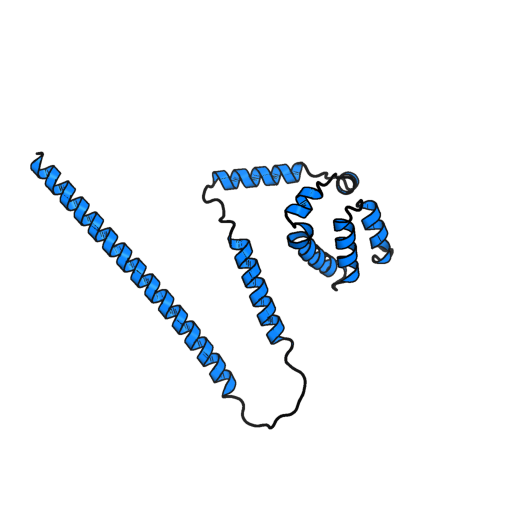 1
ATOM 1534 N N . ASP A 1 185 ? 17.093 5.754 -19.230 1.00 68.56 185 ASP A N 1
ATOM 1535 C CA . ASP A 1 185 ? 18.181 6.281 -20.071 1.00 68.56 185 ASP A CA 1
ATOM 1536 C C . ASP A 1 185 ? 19.360 6.726 -19.177 1.00 68.56 185 ASP A C 1
ATOM 1538 O O . ASP A 1 185 ? 19.138 7.222 -18.071 1.00 68.56 185 ASP A O 1
ATOM 1542 N N . ASP A 1 186 ? 20.605 6.559 -19.648 1.00 58.06 186 ASP A N 1
ATOM 1543 C CA . ASP A 1 186 ? 21.876 6.748 -18.903 1.00 58.06 186 ASP A CA 1
ATOM 1544 C C . ASP A 1 186 ? 22.087 8.153 -18.264 1.00 58.06 186 ASP A C 1
ATOM 1546 O O . ASP A 1 186 ? 23.115 8.412 -17.640 1.00 58.06 186 ASP A O 1
ATOM 1550 N N . GLU A 1 187 ? 21.118 9.062 -18.382 1.00 51.75 187 GLU A N 1
ATOM 1551 C CA . GLU A 1 187 ? 21.106 10.435 -17.859 1.00 51.75 187 GLU A CA 1
ATOM 1552 C C . GLU A 1 187 ? 20.575 10.552 -16.403 1.00 51.75 187 GLU A C 1
ATOM 1554 O O . GLU A 1 187 ? 20.231 11.654 -15.966 1.00 51.75 187 GLU A O 1
ATOM 1559 N N . THR A 1 188 ? 20.490 9.456 -15.627 1.00 47.44 188 THR A N 1
ATOM 1560 C CA . THR A 1 188 ? 20.013 9.468 -14.216 1.00 47.44 188 THR A CA 1
ATOM 1561 C C . THR A 1 188 ? 20.927 8.775 -13.213 1.00 47.44 188 THR A C 1
ATOM 1563 O O . THR A 1 188 ? 21.344 7.626 -13.482 1.00 47.44 188 THR A O 1
#

Solvent-accessible surface area (backbone atoms only — not comparable to full-atom values): 11246 Å² total; per-residue (Å²): 111,73,78,56,55,61,47,52,55,52,53,51,52,53,48,54,51,50,52,50,53,52,51,52,51,51,51,52,50,52,54,51,50,53,53,50,53,54,50,48,52,52,49,52,53,53,51,54,56,51,57,68,62,71,78,70,86,86,83,82,94,74,93,75,90,88,81,67,67,64,62,49,50,52,51,50,51,50,53,52,51,52,51,54,59,64,63,59,74,64,71,73,66,91,44,72,67,56,49,51,50,53,52,52,52,53,52,51,54,61,66,69,49,60,88,47,72,69,46,52,57,66,54,87,73,66,63,63,64,39,58,76,68,40,39,61,69,74,51,43,45,62,51,46,54,51,49,45,26,68,75,68,74,46,76,55,66,66,62,54,50,51,53,53,53,36,60,73,67,68,52,56,53,69,58,53,52,58,72,44,44,88,78,46,70,92,89,117

Foldseek 3Di:
DVVVVVVVVVVVVVVVVVVVVVVVVVVVVVVVVVVVVVVVVVVVVVVVVVVVVPPDDDDDDDDDDDPDPVVVVVVVVVVVVVVVVVVPPPDPPPDPVVVVVVVVVVVVVVVPQDPDPVSNLPPDDDLVVCVVVVCLPPPVLVVVQVVCCVPVVDGDVVLSVLLSVCSNVVHRSVVNVVVCVVVDPPPD

Nearest PDB structures (foldseek):
  3v53-assembly2_B  TM=8.942E-01  e=8.070E-04  Homo sapiens
  3v53-assembly3_C  TM=8.917E-01  e=9.821E-04  Homo sapiens
  3v53-assembly4_D  TM=8.727E-01  e=1.049E-03  Homo sapiens
  3kdw-assembly1_A-2  TM=2.652E-01  e=6.759E+00  Phocaeicola vulgatus ATCC 8482

pLDDT: mean 73.79, std 16.9, range [31.45, 91.81]

Mean predicted aligned error: 19.62 Å

Organism: Perkinsus olseni (NCBI:txid32597)

Radius of gyration: 30.11 Å; Cα contacts (8 Å, |Δi|>4): 40; chains: 1; bounding box: 68×30×93 Å

InterPro domains:
  IPR002483 PWI domain [PS51025] (118-188)
  IPR052768 RNA-binding protein 25 [PTHR18806] (103-187)

Secondary struct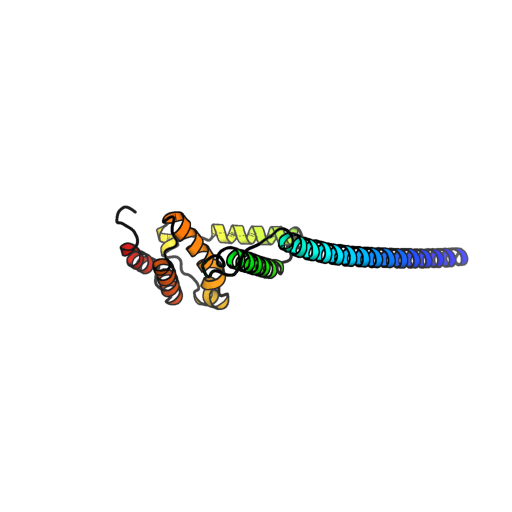ure (DSSP, 8-state):
-HHHHHHHHHHHHHHHHHHHHHHHHHHHHHHHHHHHHHHHHHHHHHHHHHHHHHS------------SSHHHHHHHHHHHHHHHHHHTTSPPPSSHHHHHHHHHHHHHHHHHS--SHHHHHTPPP-HHHHHHTTHIIIIIHHHHHHHHHHHHSS--HHHHHHHHHHHHTT--HHHHHHHHGGGS-TT-